Protein AF-A0A371GTR4-F1 (afdb_monomer)

InterPro domains:
  IPR056647 Domain of unknown function DUF7745 [PF24924] (18-182)

Sequence (191 aa):
MAKTLREASWQSSEPTGAALEALVQYYDSPIRCFTFRDFQMAPTLEEYERLLGLPLTESSLYFHQGQPPSWATIARLLRVSETEMAKRRRNRNSMEGIPRVYIEERLLQFQEEQDWDAMIDVLGLLLYGVVLFPYIEDYIDLAAMEAFLAKRDRGENPTMAVLADTYYSLHQCGEQRRGALDAAPPCCTSG

Foldseek 3Di:
DDPPDPPPPPPPDDPDVVNVVQCVPFQDQLLLWGDDPPDTGHDDLVRLCVVLVHDPVPAAADDQPVDFDDLCVVCVLLVHDSVVSVVQWDQDPNFIWGFQVVLVVSLVVCVVVVVVVSNVLSVLLSCLCRRQPPDDPRTRTRSSVVVSCCCVVVVHDHSVVSVVVSVVSVVVVVVLVVVCVVPPHDPPPDD

Mean predicted aligned error: 10.4 Å

Secondary structure (DSSP, 8-state):
----SSSSSS-S----HHHHHHHHHHEEGGGTEEE-SS-EEPPPHHHHHHHHT--TTTSPBP---S-PPPHHHHHHHTT--HHHHHHH-EEETTEEEEEHHHHHHHHHHHHHTT-HHHHHHHHHHHHIIIIIS--STTEEEHHHHHHHHHHHHH--B-HHHHHHHHHHHHHHHHHHHHHHHHS--------

Structure (mmCIF, N/CA/C/O backbone):
data_AF-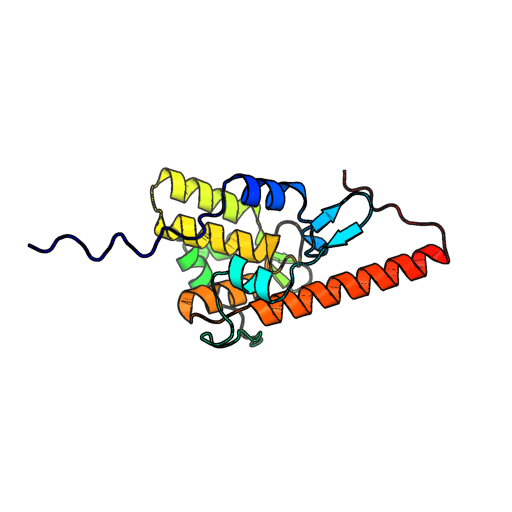A0A371GTR4-F1
#
_entry.id   AF-A0A371GTR4-F1
#
loop_
_atom_site.group_PDB
_atom_site.id
_atom_site.type_symbol
_atom_site.label_atom_id
_atom_site.label_alt_id
_atom_site.label_comp_id
_atom_site.label_asym_id
_atom_site.label_entity_id
_atom_site.label_seq_id
_atom_site.pdbx_PDB_ins_code
_atom_site.Cartn_x
_atom_site.Cartn_y
_atom_site.Cartn_z
_atom_site.occupancy
_atom_site.B_iso_or_equiv
_atom_site.auth_seq_id
_atom_site.auth_comp_id
_atom_site.auth_asym_id
_atom_site.auth_atom_id
_atom_site.pdbx_PDB_model_num
ATOM 1 N N . MET A 1 1 ? -16.271 -37.124 17.562 1.00 39.16 1 MET A N 1
ATOM 2 C CA . MET A 1 1 ? -15.732 -37.326 16.196 1.00 39.16 1 MET A CA 1
ATOM 3 C C . MET A 1 1 ? -16.572 -36.434 15.291 1.00 39.16 1 MET A C 1
ATOM 5 O O . MET A 1 1 ? -17.760 -36.672 15.222 1.00 39.16 1 MET A O 1
ATOM 9 N N . ALA A 1 2 ? -16.133 -35.296 14.763 1.00 35.16 2 ALA A N 1
ATOM 10 C CA . ALA A 1 2 ? -14.858 -34.993 14.137 1.00 35.16 2 ALA A CA 1
ATOM 11 C C . ALA A 1 2 ? -14.377 -33.573 14.504 1.00 35.16 2 ALA A C 1
ATOM 13 O O . ALA A 1 2 ? -15.076 -32.586 14.294 1.00 35.16 2 ALA A O 1
ATOM 14 N N . LYS A 1 3 ? -13.161 -33.492 15.046 1.00 40.91 3 LYS A N 1
ATOM 15 C CA . LYS A 1 3 ? -12.318 -32.292 15.111 1.00 40.91 3 LYS A CA 1
ATOM 16 C C . LYS A 1 3 ? -11.070 -32.634 14.299 1.00 40.91 3 LYS A C 1
ATOM 18 O O . LYS A 1 3 ? -10.086 -33.037 14.903 1.00 40.91 3 LYS A O 1
ATOM 23 N N . THR A 1 4 ? -11.131 -32.633 12.964 1.00 46.09 4 THR A N 1
ATOM 24 C CA . THR A 1 4 ? -9.915 -32.814 12.131 1.00 46.09 4 THR A CA 1
ATOM 25 C C . THR A 1 4 ? -10.157 -32.523 10.645 1.00 46.09 4 THR A C 1
ATOM 27 O O . THR A 1 4 ? -10.016 -33.411 9.824 1.00 46.09 4 THR A O 1
ATOM 30 N N . LEU A 1 5 ? -10.545 -31.300 10.262 1.00 37.22 5 LEU A N 1
ATOM 31 C CA . LEU A 1 5 ? -10.487 -30.868 8.844 1.00 37.22 5 LEU A CA 1
ATOM 32 C C . LEU A 1 5 ? -10.176 -29.365 8.682 1.00 37.22 5 LEU A C 1
ATOM 34 O O . LEU A 1 5 ? -10.534 -28.757 7.681 1.00 37.22 5 LEU A O 1
ATOM 38 N N . ARG A 1 6 ? -9.519 -28.737 9.668 1.00 34.75 6 ARG A N 1
ATOM 39 C CA . ARG A 1 6 ? -9.095 -27.325 9.573 1.00 34.75 6 ARG A CA 1
ATOM 40 C C . ARG A 1 6 ? -7.598 -27.087 9.792 1.00 34.75 6 ARG A C 1
ATOM 42 O O . ARG A 1 6 ? -7.181 -25.943 9.870 1.00 34.75 6 ARG A O 1
ATOM 49 N N . GLU A 1 7 ? -6.802 -28.153 9.844 1.00 33.94 7 GLU A N 1
ATOM 50 C CA . GLU A 1 7 ? -5.360 -28.081 10.138 1.00 33.94 7 GLU A CA 1
ATOM 51 C C . GLU A 1 7 ? -4.468 -28.514 8.959 1.00 33.94 7 GLU A C 1
ATOM 53 O O . GLU A 1 7 ? -3.255 -28.417 9.054 1.00 33.94 7 GLU A O 1
ATOM 58 N N . ALA A 1 8 ? -5.032 -28.940 7.821 1.00 33.62 8 ALA A N 1
ATOM 59 C CA . ALA A 1 8 ? -4.257 -29.566 6.739 1.00 33.62 8 ALA A CA 1
ATOM 60 C C . ALA A 1 8 ? -3.997 -28.683 5.498 1.00 33.62 8 ALA A C 1
ATOM 62 O O . ALA A 1 8 ? -3.575 -29.211 4.477 1.00 33.62 8 ALA A O 1
ATOM 63 N N . SER A 1 9 ? -4.234 -27.365 5.547 1.00 37.59 9 SER A N 1
ATOM 64 C CA . SER A 1 9 ? -4.051 -26.489 4.367 1.00 37.59 9 SER A CA 1
ATOM 65 C C . SER A 1 9 ? -3.035 -25.352 4.543 1.00 37.59 9 SER A C 1
ATOM 67 O O . SER A 1 9 ? -2.872 -24.557 3.626 1.00 37.59 9 SER A O 1
ATOM 69 N N . TRP A 1 10 ? -2.335 -25.270 5.678 1.00 39.47 10 TRP A N 1
ATOM 70 C CA . TRP A 1 10 ? -1.405 -24.165 5.978 1.00 39.47 10 TRP A CA 1
ATOM 71 C C . TRP A 1 10 ? 0.074 -24.579 6.026 1.00 39.47 10 TRP A C 1
ATOM 73 O O . TRP A 1 10 ? 0.898 -23.846 6.553 1.00 39.47 10 TRP A O 1
ATOM 83 N N . GLN A 1 11 ? 0.436 -25.750 5.490 1.00 36.94 11 GLN A N 1
ATOM 84 C CA . GLN A 1 11 ? 1.801 -26.287 5.616 1.00 36.94 11 GLN A CA 1
ATOM 85 C C . GLN A 1 11 ? 2.675 -26.196 4.360 1.00 36.94 11 GLN A C 1
ATOM 87 O O . GLN A 1 11 ? 3.755 -26.780 4.333 1.00 36.94 11 GLN A O 1
ATOM 92 N N . SER A 1 12 ? 2.280 -25.440 3.337 1.00 42.28 12 SER A N 1
ATOM 93 C CA . SER A 1 12 ? 3.173 -25.140 2.215 1.00 42.28 12 SER A CA 1
ATOM 94 C C . SER A 1 12 ? 3.323 -23.634 2.055 1.00 42.28 12 SER A C 1
ATOM 96 O O . SER A 1 12 ? 2.368 -22.967 1.675 1.00 42.28 12 SER A O 1
ATOM 98 N N . SER A 1 13 ? 4.542 -23.170 2.348 1.00 47.84 13 SER A N 1
ATOM 99 C CA . SER A 1 13 ? 5.093 -21.815 2.218 1.00 47.84 13 SER A CA 1
ATOM 100 C C . SER A 1 13 ? 4.607 -20.759 3.214 1.00 47.84 13 SER A C 1
ATOM 102 O O . SER A 1 13 ? 4.021 -19.752 2.828 1.00 47.84 13 SER A O 1
ATOM 104 N N . GLU A 1 14 ? 4.971 -20.918 4.490 1.00 46.69 14 GLU A N 1
ATOM 105 C CA . GLU A 1 14 ? 5.352 -19.729 5.259 1.00 46.69 14 GLU A CA 1
ATOM 106 C C . GLU A 1 14 ? 6.609 -19.126 4.604 1.00 46.69 14 GLU A C 1
ATOM 108 O O . GLU A 1 14 ? 7.536 -19.878 4.276 1.00 46.69 14 GLU A O 1
ATOM 113 N N . PRO A 1 15 ? 6.690 -17.800 4.400 1.00 54.09 15 PRO A N 1
ATOM 114 C CA . PRO A 1 15 ? 7.964 -17.163 4.123 1.00 54.09 15 PRO A CA 1
ATOM 115 C C . PRO A 1 15 ? 8.853 -17.428 5.340 1.00 54.09 15 PRO A C 1
ATOM 117 O O . PRO A 1 15 ? 8.651 -16.849 6.406 1.00 54.09 15 PRO A O 1
ATOM 120 N N . THR A 1 16 ? 9.824 -18.335 5.216 1.00 62.84 16 THR A N 1
ATOM 121 C CA . THR A 1 16 ? 10.892 -18.471 6.214 1.00 62.84 16 THR A CA 1
ATOM 122 C C . THR A 1 16 ? 11.457 -17.080 6.466 1.00 62.84 16 THR A C 1
ATOM 124 O O . THR A 1 16 ? 11.686 -16.375 5.489 1.00 62.84 16 THR A O 1
ATOM 127 N N . GLY A 1 17 ? 11.686 -16.666 7.716 1.00 67.19 17 GLY A N 1
ATOM 128 C CA . GLY A 1 17 ? 12.134 -15.299 8.044 1.00 67.19 17 GLY A CA 1
ATOM 129 C C . GLY A 1 17 ? 13.288 -14.771 7.171 1.00 67.19 17 GLY A C 1
ATOM 130 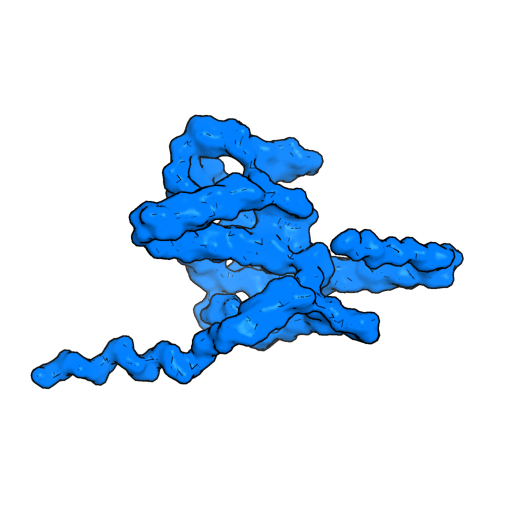O O . GLY A 1 17 ? 13.321 -13.589 6.855 1.00 67.19 17 GLY A O 1
ATOM 131 N N . ALA A 1 18 ? 14.139 -15.666 6.659 1.00 69.50 18 ALA A N 1
ATOM 132 C CA . ALA A 1 18 ? 15.170 -15.384 5.661 1.00 69.50 18 ALA A CA 1
ATOM 133 C C . ALA A 1 18 ? 14.665 -14.736 4.349 1.00 69.50 18 ALA A C 1
ATOM 135 O O . ALA A 1 18 ? 15.374 -13.937 3.750 1.00 69.50 18 ALA A O 1
ATOM 136 N N . ALA A 1 19 ? 13.456 -15.055 3.880 1.00 67.62 19 ALA A N 1
ATOM 137 C CA . ALA A 1 19 ? 12.858 -14.459 2.684 1.00 67.62 19 ALA A CA 1
ATOM 138 C C . ALA A 1 19 ? 12.442 -13.000 2.924 1.00 67.62 19 ALA A C 1
ATOM 140 O O . ALA A 1 19 ? 12.654 -12.148 2.064 1.00 67.62 19 ALA A O 1
ATOM 141 N N . LEU A 1 20 ? 11.896 -12.701 4.108 1.00 69.69 20 LEU A N 1
ATOM 142 C CA . LEU A 1 20 ? 11.601 -11.325 4.517 1.00 69.69 20 LEU A CA 1
ATOM 143 C C . LEU A 1 20 ? 12.892 -10.532 4.733 1.00 69.69 20 LEU A C 1
ATOM 145 O O . LEU A 1 20 ? 12.984 -9.387 4.306 1.00 69.69 20 LEU A O 1
ATOM 149 N N . GLU A 1 21 ? 13.906 -11.152 5.332 1.00 75.81 21 GLU A N 1
ATOM 150 C CA . GLU A 1 21 ? 15.226 -10.545 5.505 1.00 75.81 21 GLU A CA 1
ATOM 151 C C . GLU A 1 21 ? 15.881 -10.227 4.153 1.00 75.81 21 GLU A C 1
ATOM 153 O O . GLU A 1 21 ? 16.366 -9.117 3.953 1.00 75.81 21 GLU A O 1
ATOM 158 N N . ALA A 1 22 ? 15.803 -11.142 3.182 1.00 74.00 22 ALA A N 1
ATOM 159 C CA . ALA A 1 22 ? 16.292 -10.906 1.827 1.00 74.00 22 ALA A CA 1
ATOM 160 C C . ALA A 1 22 ? 15.522 -9.788 1.103 1.00 74.00 22 ALA A C 1
ATOM 162 O O . ALA A 1 22 ? 16.144 -8.973 0.421 1.00 74.00 22 ALA A O 1
ATOM 163 N N . LEU A 1 23 ? 14.193 -9.712 1.273 1.00 74.69 23 LEU A N 1
ATOM 164 C CA . LEU A 1 23 ? 13.386 -8.586 0.784 1.00 74.69 23 LEU A CA 1
ATOM 165 C C . LEU A 1 23 ? 13.884 -7.265 1.369 1.00 74.69 23 LEU A C 1
ATOM 167 O O . LEU A 1 23 ? 14.151 -6.335 0.622 1.00 74.69 23 LEU A O 1
ATOM 171 N N . VAL A 1 24 ? 14.079 -7.190 2.683 1.00 79.00 24 VAL A N 1
ATOM 172 C CA . VAL A 1 24 ? 14.557 -5.964 3.337 1.00 79.00 24 VAL A CA 1
ATOM 173 C C . VAL A 1 24 ? 15.983 -5.603 2.909 1.00 79.00 24 VAL A C 1
ATOM 175 O O . VAL A 1 24 ? 16.294 -4.427 2.750 1.00 79.00 24 VAL A O 1
ATOM 178 N N . GLN A 1 25 ? 16.855 -6.595 2.725 1.00 83.12 25 GLN A N 1
ATOM 179 C CA . GLN A 1 25 ? 18.273 -6.364 2.458 1.00 83.12 25 GLN A CA 1
ATOM 180 C C . GLN A 1 25 ? 18.572 -5.999 1.001 1.00 83.12 25 GLN A C 1
ATOM 182 O O . GLN A 1 25 ? 19.477 -5.204 0.749 1.00 83.12 25 GLN A O 1
ATOM 187 N N . TYR A 1 26 ? 17.874 -6.617 0.049 1.00 84.38 26 TYR A N 1
ATOM 188 C CA . TYR A 1 26 ? 18.250 -6.554 -1.364 1.00 84.38 26 TYR A CA 1
ATOM 189 C C . TYR A 1 26 ? 17.215 -5.866 -2.250 1.00 84.38 26 TYR A C 1
ATOM 191 O O . TYR A 1 26 ? 17.544 -5.552 -3.393 1.00 84.38 26 TYR A O 1
ATOM 199 N N . TYR A 1 27 ? 15.983 -5.647 -1.778 1.00 84.00 27 TYR A N 1
ATOM 200 C CA . TYR A 1 27 ? 14.962 -4.992 -2.591 1.00 84.00 27 TYR A CA 1
ATOM 201 C C . TYR A 1 27 ? 15.225 -3.489 -2.694 1.00 84.00 27 TYR A C 1
ATOM 203 O O . TYR A 1 27 ? 15.171 -2.749 -1.712 1.00 84.00 27 TYR A O 1
ATOM 211 N N . ASP A 1 28 ? 15.474 -3.035 -3.913 1.00 84.19 28 ASP A N 1
ATOM 212 C CA . ASP A 1 28 ? 15.615 -1.635 -4.269 1.00 84.19 28 ASP A CA 1
ATOM 213 C C . ASP A 1 28 ? 14.237 -1.093 -4.662 1.00 84.19 28 ASP A C 1
ATOM 215 O O . ASP A 1 28 ? 13.742 -1.301 -5.773 1.00 84.19 28 ASP A O 1
ATOM 219 N N . SER A 1 29 ? 13.586 -0.448 -3.693 1.00 78.44 29 SER A N 1
ATOM 220 C CA . SER A 1 29 ? 12.217 0.056 -3.817 1.00 78.44 29 SER A CA 1
ATOM 221 C C . SER A 1 29 ? 12.021 0.996 -5.024 1.00 78.44 29 SER A C 1
ATOM 223 O O . SER A 1 29 ? 11.152 0.689 -5.843 1.00 78.44 29 SER A O 1
ATOM 225 N N . PRO A 1 30 ? 12.833 2.055 -5.237 1.00 76.12 30 PRO A N 1
ATOM 226 C CA . PRO A 1 30 ? 12.695 2.958 -6.388 1.00 76.12 30 PRO A CA 1
ATOM 227 C C . PRO A 1 30 ? 12.627 2.278 -7.763 1.00 76.12 30 PRO A C 1
ATOM 229 O O . PRO A 1 30 ? 11.895 2.730 -8.646 1.00 76.12 30 PRO A O 1
ATOM 232 N N . ILE A 1 31 ? 13.381 1.195 -7.959 1.00 76.75 31 ILE A N 1
ATOM 233 C CA . ILE A 1 31 ? 13.449 0.476 -9.243 1.00 76.75 31 ILE A CA 1
ATOM 234 C C . ILE A 1 31 ? 12.717 -0.871 -9.228 1.00 76.75 31 ILE A C 1
ATOM 236 O O . ILE A 1 31 ? 12.714 -1.570 -10.243 1.00 76.75 31 ILE A O 1
ATOM 240 N N . ARG A 1 32 ? 12.067 -1.209 -8.105 1.00 78.56 32 ARG A N 1
ATOM 241 C CA . ARG A 1 32 ? 11.210 -2.387 -7.903 1.00 78.56 32 ARG A CA 1
ATOM 242 C C . ARG A 1 32 ? 11.882 -3.715 -8.258 1.00 78.56 32 ARG A C 1
ATOM 244 O O . ARG A 1 32 ? 11.263 -4.623 -8.815 1.00 78.56 32 ARG A O 1
ATOM 251 N N . CYS A 1 33 ? 13.171 -3.836 -7.957 1.00 82.19 33 CYS A N 1
ATOM 252 C CA . CYS A 1 33 ? 13.937 -5.043 -8.236 1.00 82.19 33 CYS A CA 1
ATOM 253 C C . CYS A 1 33 ? 14.944 -5.335 -7.126 1.00 82.19 33 CYS A C 1
ATOM 255 O O . CYS A 1 33 ? 15.240 -4.491 -6.287 1.00 82.19 33 CYS A O 1
ATOM 257 N N . PHE A 1 34 ? 15.469 -6.552 -7.105 1.00 83.69 34 PHE A N 1
ATOM 258 C CA . PHE A 1 34 ? 16.569 -6.909 -6.228 1.00 83.69 34 PHE A CA 1
ATOM 259 C C . PHE A 1 34 ? 17.886 -6.435 -6.833 1.00 83.69 34 PHE A C 1
ATOM 261 O O . PHE A 1 34 ? 18.246 -6.840 -7.945 1.00 83.69 34 PHE A O 1
ATOM 268 N N . THR A 1 35 ? 18.617 -5.605 -6.092 1.00 84.50 35 THR A N 1
ATOM 269 C CA . THR A 1 35 ? 19.924 -5.092 -6.507 1.00 84.50 35 THR A CA 1
ATOM 270 C C . THR A 1 35 ? 21.034 -5.880 -5.816 1.00 84.50 35 THR A C 1
ATOM 272 O O . THR A 1 35 ? 21.204 -5.835 -4.598 1.00 84.50 35 THR A O 1
ATOM 275 N N . PHE A 1 36 ? 21.834 -6.581 -6.618 1.00 82.62 36 PHE A N 1
ATOM 276 C CA . PHE A 1 36 ? 23.096 -7.191 -6.205 1.00 82.62 36 PHE A CA 1
ATOM 277 C C . PHE A 1 36 ? 24.266 -6.373 -6.764 1.00 82.62 36 PHE A C 1
ATOM 279 O O . PHE A 1 36 ? 24.078 -5.495 -7.605 1.00 82.62 36 PHE A O 1
ATOM 286 N N . ARG A 1 37 ? 25.496 -6.660 -6.316 1.00 79.06 37 ARG A N 1
ATOM 287 C CA . ARG A 1 37 ? 26.693 -5.901 -6.738 1.00 79.06 37 ARG A CA 1
ATOM 288 C C . ARG A 1 37 ? 26.858 -5.827 -8.257 1.00 79.06 37 ARG A C 1
ATOM 290 O O . ARG A 1 37 ? 27.198 -4.767 -8.771 1.00 79.06 37 ARG A O 1
ATOM 297 N N . ASP A 1 38 ? 26.590 -6.933 -8.947 1.00 80.31 38 ASP A N 1
ATOM 298 C CA . ASP A 1 38 ? 26.949 -7.087 -10.360 1.00 80.31 38 ASP A CA 1
ATOM 299 C C . ASP A 1 38 ? 25.731 -7.142 -11.297 1.00 80.31 38 ASP A C 1
ATOM 301 O O . ASP A 1 38 ? 25.882 -7.058 -12.515 1.00 80.31 38 ASP A O 1
ATOM 305 N N . PHE A 1 39 ? 24.517 -7.297 -10.759 1.00 79.81 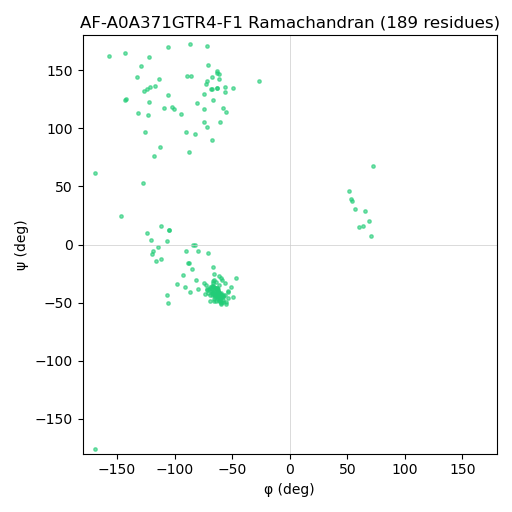39 PHE A N 1
ATOM 306 C CA . PHE A 1 39 ? 23.297 -7.418 -11.557 1.00 79.81 39 PHE A CA 1
ATOM 307 C C . PHE A 1 39 ? 22.041 -7.027 -10.771 1.00 79.81 39 PHE A C 1
ATOM 309 O O . PHE A 1 39 ? 22.030 -6.984 -9.542 1.00 79.81 39 PHE A O 1
ATOM 316 N N . GLN A 1 40 ? 20.968 -6.765 -11.516 1.00 84.75 40 GLN A N 1
ATOM 317 C CA . GLN A 1 40 ? 19.628 -6.513 -10.993 1.00 84.75 40 GLN A CA 1
ATOM 318 C C . GLN A 1 40 ? 18.695 -7.639 -11.422 1.00 84.75 40 GLN A C 1
ATOM 320 O O . GLN A 1 40 ? 18.806 -8.147 -12.539 1.00 84.75 40 GLN A O 1
ATOM 325 N N . MET A 1 41 ? 17.780 -8.024 -10.539 1.00 83.25 41 MET A N 1
ATOM 326 C CA . MET A 1 41 ? 16.809 -9.085 -10.781 1.00 83.25 41 MET A CA 1
ATOM 327 C C . MET A 1 41 ? 15.419 -8.595 -10.385 1.00 83.25 41 MET A C 1
ATOM 329 O O . MET A 1 41 ? 15.154 -8.349 -9.212 1.00 83.25 41 MET A O 1
ATOM 333 N N . ALA A 1 42 ? 14.528 -8.436 -11.359 1.00 83.06 42 ALA A N 1
ATOM 334 C CA . ALA A 1 42 ? 13.115 -8.208 -11.077 1.00 83.06 42 ALA A CA 1
ATOM 335 C C . ALA A 1 42 ? 12.400 -9.551 -10.891 1.00 83.06 42 ALA A C 1
ATOM 337 O O . ALA A 1 42 ? 12.752 -10.507 -11.591 1.00 83.06 42 ALA A O 1
ATOM 338 N N . PRO A 1 43 ? 11.403 -9.630 -9.994 1.00 81.56 43 PRO A N 1
ATOM 339 C CA . PRO A 1 43 ? 10.585 -10.825 -9.886 1.00 81.56 43 PRO A CA 1
ATOM 340 C C . PRO A 1 43 ? 9.841 -11.100 -11.199 1.00 81.56 43 PRO A C 1
ATOM 342 O O . PRO A 1 43 ? 9.380 -10.188 -11.891 1.00 81.56 43 PRO A O 1
ATOM 345 N N . THR A 1 44 ? 9.727 -12.377 -11.532 1.00 83.75 44 THR A N 1
ATOM 346 C CA . THR A 1 44 ? 8.900 -12.893 -12.627 1.00 83.75 44 THR A CA 1
ATOM 347 C C . THR A 1 44 ? 7.408 -12.816 -12.289 1.00 83.75 44 THR A C 1
ATOM 349 O O . THR A 1 44 ? 7.020 -12.540 -11.150 1.00 83.75 44 THR A O 1
ATOM 352 N N . LEU A 1 45 ? 6.552 -13.078 -13.283 1.00 84.25 45 LEU A N 1
ATOM 353 C CA . LEU A 1 45 ? 5.098 -13.134 -13.102 1.00 84.25 45 LEU A CA 1
ATOM 354 C C . LEU A 1 45 ? 4.725 -14.131 -11.999 1.00 84.25 45 LEU A C 1
ATOM 356 O O . LEU A 1 45 ? 4.016 -13.781 -11.059 1.00 84.25 45 LEU A O 1
ATOM 360 N N . GLU A 1 46 ? 5.285 -15.335 -12.074 1.00 83.94 46 GLU A N 1
ATOM 361 C CA . GLU A 1 46 ? 5.031 -16.436 -11.151 1.00 83.94 46 GLU A CA 1
ATOM 362 C C . GLU A 1 46 ? 5.553 -16.137 -9.736 1.00 83.94 46 GLU A C 1
ATOM 364 O O . GLU A 1 46 ? 4.971 -16.572 -8.739 1.00 83.94 46 GLU A O 1
ATOM 369 N N . GLU A 1 47 ? 6.654 -15.393 -9.615 1.00 83.88 47 GLU A N 1
ATOM 370 C CA . GLU A 1 47 ? 7.192 -14.968 -8.319 1.00 83.88 47 GLU A CA 1
ATOM 371 C C . GLU A 1 47 ? 6.318 -13.898 -7.661 1.00 83.88 47 GLU A C 1
ATOM 373 O O . GLU A 1 47 ? 6.084 -13.982 -6.454 1.00 83.88 47 GLU A O 1
ATOM 378 N N . TYR A 1 48 ? 5.765 -12.950 -8.427 1.00 82.06 48 TYR A N 1
ATOM 379 C CA . TYR A 1 48 ? 4.776 -12.004 -7.900 1.00 82.06 48 TYR A CA 1
ATOM 380 C C . TYR A 1 48 ? 3.464 -12.694 -7.513 1.00 82.06 48 TYR A C 1
ATOM 382 O O . TYR A 1 48 ? 2.927 -12.395 -6.447 1.00 82.06 48 TYR A O 1
ATOM 390 N N . GLU A 1 49 ? 2.971 -13.652 -8.306 1.00 82.75 49 GLU A N 1
ATOM 391 C CA . GLU A 1 49 ? 1.794 -14.455 -7.937 1.00 82.75 49 GLU A CA 1
ATOM 392 C C . GLU A 1 49 ? 1.996 -15.160 -6.592 1.00 82.75 49 GLU A C 1
ATOM 394 O O . GLU A 1 49 ? 1.110 -15.133 -5.736 1.00 82.75 49 GLU A O 1
ATOM 399 N N . ARG A 1 50 ? 3.182 -15.746 -6.378 1.00 82.88 50 ARG A N 1
ATOM 400 C CA . ARG A 1 50 ? 3.544 -16.395 -5.110 1.00 82.88 50 ARG A CA 1
ATOM 401 C C . ARG A 1 50 ? 3.685 -15.400 -3.964 1.00 82.88 50 ARG A C 1
ATOM 403 O O . ARG A 1 50 ? 3.185 -15.675 -2.879 1.00 82.88 50 ARG A O 1
ATOM 410 N N . LEU A 1 51 ? 4.337 -14.259 -4.192 1.00 78.25 51 LEU A N 1
ATOM 411 C CA . LEU A 1 51 ? 4.533 -13.219 -3.178 1.00 78.25 51 LEU A CA 1
ATOM 412 C C . LEU A 1 51 ? 3.200 -12.617 -2.714 1.00 78.25 51 LEU A C 1
ATOM 414 O O . LEU A 1 51 ? 3.023 -12.338 -1.530 1.00 78.25 51 LEU A O 1
ATOM 418 N N . LEU A 1 52 ? 2.256 -12.439 -3.637 1.00 78.44 52 LEU A N 1
ATOM 419 C CA . LEU A 1 52 ? 0.935 -11.887 -3.344 1.00 78.44 52 LEU A CA 1
ATOM 420 C C . LEU A 1 52 ? -0.078 -12.952 -2.908 1.00 78.44 52 LEU A C 1
ATOM 422 O O . LEU A 1 52 ? -1.119 -12.598 -2.351 1.00 78.44 52 LEU A O 1
ATOM 426 N N . GLY A 1 53 ? 0.214 -14.233 -3.148 1.00 80.19 53 GLY A N 1
ATOM 427 C CA . GLY A 1 53 ? -0.710 -15.343 -2.921 1.00 80.19 53 GLY A CA 1
ATOM 428 C C . GLY A 1 53 ? -1.933 -15.297 -3.841 1.00 80.19 53 GLY A C 1
ATOM 429 O O . GLY A 1 53 ? -3.009 -15.736 -3.442 1.00 80.19 53 GLY A O 1
ATOM 430 N N . LEU A 1 54 ? -1.792 -14.717 -5.039 1.00 79.56 54 LEU A N 1
ATOM 431 C CA . LEU A 1 54 ? -2.892 -14.466 -5.973 1.00 79.56 54 LEU A CA 1
ATOM 432 C C . LEU A 1 54 ? -2.580 -15.077 -7.346 1.00 79.56 54 LEU A C 1
ATOM 434 O O . LEU A 1 54 ? -1.898 -14.432 -8.150 1.00 79.56 54 LEU A O 1
ATOM 438 N N . PRO A 1 55 ? -3.084 -16.289 -7.648 1.00 79.31 55 PRO A N 1
ATOM 439 C CA . PRO A 1 55 ? -2.975 -16.856 -8.984 1.00 79.31 55 PRO A CA 1
ATOM 440 C C . PRO A 1 55 ? -3.833 -16.057 -9.976 1.00 79.31 55 PRO A C 1
ATOM 442 O O . PRO A 1 55 ? -4.999 -15.735 -9.719 1.00 79.31 55 PRO A O 1
ATOM 445 N N . LEU A 1 56 ? -3.266 -15.736 -11.135 1.00 78.31 56 LEU A N 1
ATOM 446 C CA . LEU A 1 56 ? -3.892 -14.930 -12.187 1.00 78.31 56 LEU A CA 1
ATOM 447 C C . LEU A 1 56 ? -5.078 -15.640 -12.831 1.00 78.31 56 LEU A C 1
ATOM 449 O O . LEU A 1 56 ? -6.030 -14.992 -13.252 1.00 78.31 56 LEU A O 1
ATOM 453 N N . THR A 1 57 ? -5.042 -16.970 -12.896 1.00 77.31 57 THR A N 1
ATOM 454 C CA . THR A 1 57 ? -6.108 -17.786 -13.494 1.00 77.31 57 THR A CA 1
ATOM 455 C C . THR A 1 57 ? -7.419 -17.740 -12.714 1.00 77.31 57 THR A C 1
ATOM 457 O O . THR A 1 57 ? -8.461 -18.076 -13.271 1.00 77.31 57 THR A O 1
ATOM 460 N N . GLU A 1 58 ? -7.381 -17.339 -11.442 1.00 77.75 58 GLU A N 1
ATOM 461 C CA . GLU A 1 58 ? -8.533 -17.388 -10.531 1.00 77.75 58 GLU A CA 1
ATOM 462 C C . GLU A 1 58 ? -8.949 -16.003 -10.017 1.00 77.75 58 GLU A C 1
ATOM 464 O O . GLU A 1 58 ? -9.976 -15.878 -9.353 1.00 77.75 58 GLU A O 1
ATOM 469 N N . SER A 1 59 ? -8.183 -14.957 -10.342 1.00 81.62 59 SER A N 1
ATOM 470 C CA . SER A 1 59 ? -8.381 -13.611 -9.802 1.00 81.62 59 SER A CA 1
ATOM 471 C C . SER A 1 59 ? -8.729 -12.615 -10.904 1.00 81.62 59 SER A C 1
ATOM 473 O O . SER A 1 59 ? -8.078 -12.574 -11.949 1.00 81.62 59 SER A O 1
ATOM 475 N N . SER A 1 60 ? -9.712 -11.744 -10.665 1.00 86.75 60 SER A N 1
ATOM 476 C CA . SER A 1 60 ? -9.923 -10.581 -11.532 1.00 86.75 60 SER A CA 1
ATOM 477 C C . SER A 1 60 ? -8.708 -9.661 -11.464 1.00 86.75 60 SER A C 1
ATOM 479 O O . SER A 1 60 ? -8.213 -9.375 -10.378 1.00 86.75 60 SER A O 1
ATOM 481 N N . LEU A 1 61 ? -8.220 -9.180 -12.603 1.00 87.38 61 LEU A N 1
ATOM 482 C CA . LEU A 1 61 ? -7.059 -8.292 -12.638 1.00 87.38 61 LEU A CA 1
ATOM 483 C C . LEU A 1 61 ? -7.425 -6.895 -12.131 1.00 87.38 61 LEU A C 1
ATOM 485 O O . LEU A 1 61 ? -8.465 -6.347 -12.500 1.00 87.38 61 LEU A O 1
ATOM 489 N N . TYR A 1 62 ? -6.544 -6.306 -11.327 1.00 88.94 62 TYR A N 1
ATOM 490 C CA . TYR A 1 62 ? -6.613 -4.889 -11.001 1.00 88.94 62 TYR A CA 1
ATOM 491 C C . TYR A 1 62 ? -6.145 -4.070 -12.204 1.00 88.94 62 TYR A C 1
ATOM 493 O O . TYR A 1 62 ? -5.053 -4.276 -12.739 1.00 88.94 62 TYR A O 1
ATOM 501 N N . PHE A 1 63 ? -6.962 -3.096 -12.579 1.00 85.62 63 PHE A N 1
ATOM 502 C CA . PHE A 1 63 ? -6.590 -2.024 -13.487 1.00 85.62 63 PHE A CA 1
ATOM 503 C C . PHE A 1 63 ? -6.848 -0.710 -12.769 1.00 85.62 63 PHE A C 1
ATOM 505 O O . PHE A 1 63 ? -7.915 -0.544 -12.181 1.00 85.62 63 PHE A O 1
ATOM 512 N N . HIS A 1 64 ? -5.890 0.216 -12.828 1.00 82.75 64 HIS A N 1
ATOM 513 C CA . HIS A 1 64 ? -6.075 1.545 -12.258 1.00 82.75 64 HIS A CA 1
ATOM 514 C C . HIS A 1 64 ? -7.297 2.208 -12.901 1.00 82.75 64 HIS A C 1
ATOM 516 O O . HIS A 1 64 ? -7.330 2.411 -14.117 1.00 82.75 64 HIS A O 1
ATOM 522 N N . GLN A 1 65 ? -8.317 2.511 -12.095 1.00 76.88 65 GLN A N 1
ATOM 523 C CA . GLN A 1 65 ? -9.597 3.006 -12.606 1.00 76.88 65 GLN A CA 1
ATOM 524 C C . GLN A 1 65 ? -9.621 4.536 -12.701 1.00 76.88 65 GLN A C 1
ATOM 526 O O . GLN A 1 65 ? -10.597 5.110 -13.187 1.00 76.88 65 GLN A O 1
ATOM 531 N N . GLY A 1 66 ? -8.574 5.215 -12.215 1.00 76.62 66 GLY A N 1
ATOM 532 C CA . GLY A 1 66 ? -8.542 6.674 -12.101 1.00 76.62 66 GLY A CA 1
ATOM 533 C C . GLY A 1 66 ? -9.591 7.218 -11.126 1.00 76.62 66 GLY A C 1
ATOM 534 O O . GLY A 1 66 ? -9.906 8.406 -11.161 1.00 76.62 66 GLY A O 1
ATOM 535 N N . GLN A 1 67 ? -10.160 6.350 -10.283 1.00 80.88 67 GLN A N 1
ATOM 536 C CA . GLN A 1 67 ? -11.146 6.681 -9.259 1.00 80.88 67 GLN A CA 1
ATOM 537 C C . GLN A 1 67 ? -10.495 6.460 -7.891 1.00 80.88 67 GLN A C 1
ATOM 539 O O . GLN A 1 67 ? -10.640 5.383 -7.306 1.00 80.88 67 GLN A O 1
ATOM 544 N N . PRO A 1 68 ? -9.744 7.452 -7.382 1.00 84.06 68 PRO A N 1
ATOM 545 C CA . PRO A 1 68 ? -9.034 7.288 -6.128 1.00 84.06 68 PRO A CA 1
ATOM 546 C C . PRO A 1 68 ? -10.016 7.061 -4.969 1.00 84.06 68 PRO A C 1
ATOM 548 O O . PRO A 1 68 ? -11.136 7.590 -4.978 1.00 84.06 68 PRO A O 1
ATOM 551 N N . PRO A 1 69 ? -9.609 6.304 -3.938 1.00 91.81 69 PRO A N 1
ATOM 552 C CA . PRO A 1 69 ? -10.458 6.050 -2.787 1.00 91.81 69 PRO A CA 1
ATOM 553 C C . PRO A 1 69 ? -10.814 7.344 -2.055 1.00 91.81 69 PRO A C 1
ATOM 555 O O . PRO A 1 69 ? -10.020 8.280 -1.955 1.00 91.81 69 PRO A O 1
ATOM 558 N N . SER A 1 70 ? -12.019 7.386 -1.482 1.00 94.38 70 SER A N 1
ATOM 559 C CA . SER A 1 70 ? -12.428 8.526 -0.667 1.00 94.38 70 SER A CA 1
ATOM 560 C C . SER A 1 70 ? -11.612 8.600 0.625 1.00 94.38 70 SER A C 1
ATOM 562 O O . SER A 1 70 ? -11.326 7.587 1.268 1.00 94.38 70 SER A O 1
ATOM 564 N N . TRP A 1 71 ? -11.314 9.816 1.079 1.00 94.94 71 TRP A N 1
ATOM 565 C CA . TRP A 1 71 ? -10.590 10.033 2.334 1.00 94.94 71 TRP A CA 1
ATOM 566 C C . TRP A 1 71 ? -11.321 9.496 3.567 1.00 94.94 71 TRP A C 1
ATOM 568 O O . TRP A 1 71 ? -10.669 9.085 4.521 1.00 94.94 71 TRP A O 1
ATOM 578 N N . ALA A 1 72 ? -12.652 9.416 3.530 1.00 96.50 72 ALA A N 1
ATOM 579 C CA . ALA A 1 72 ? -13.441 8.739 4.557 1.00 96.50 72 ALA A CA 1
ATOM 580 C C . ALA A 1 72 ? -13.133 7.231 4.626 1.00 96.50 72 ALA A C 1
ATOM 582 O O . ALA A 1 72 ? -13.046 6.655 5.710 1.00 96.50 72 ALA A O 1
ATOM 583 N N . THR A 1 73 ? -12.906 6.585 3.476 1.00 96.12 73 THR A N 1
ATOM 584 C CA . THR A 1 73 ? -12.506 5.171 3.418 1.00 96.12 73 THR A CA 1
ATOM 585 C C . THR A 1 73 ? -11.122 4.966 4.023 1.00 96.12 73 THR A C 1
ATOM 587 O O . THR A 1 73 ? -10.940 4.043 4.815 1.00 96.12 73 THR A O 1
ATOM 590 N N . ILE A 1 74 ? -10.176 5.856 3.715 1.00 96.50 74 ILE A N 1
ATOM 591 C CA . ILE A 1 74 ? -8.817 5.800 4.269 1.00 96.50 74 ILE A CA 1
ATOM 592 C C . ILE A 1 74 ? -8.809 6.097 5.774 1.00 96.50 74 ILE A C 1
ATOM 594 O O . ILE A 1 74 ? -8.160 5.389 6.538 1.00 96.50 74 ILE A O 1
ATOM 598 N N . ALA A 1 75 ? -9.590 7.080 6.226 1.00 97.19 75 ALA A N 1
ATOM 599 C CA . ALA A 1 75 ? -9.743 7.390 7.646 1.00 97.19 75 ALA A CA 1
ATOM 600 C C . ALA A 1 75 ? -10.293 6.186 8.427 1.00 97.19 75 ALA A C 1
ATOM 602 O O . ALA A 1 75 ? -9.764 5.834 9.481 1.00 97.19 75 ALA A O 1
ATOM 603 N N . ARG A 1 76 ? -11.298 5.496 7.871 1.00 96.62 76 ARG A N 1
ATOM 604 C CA . ARG A 1 76 ? -11.855 4.263 8.445 1.00 96.62 76 ARG A CA 1
ATOM 605 C C . ARG A 1 76 ? -10.825 3.134 8.504 1.00 96.62 76 ARG A C 1
ATOM 607 O O . ARG A 1 76 ? -10.744 2.470 9.531 1.00 96.62 76 ARG A O 1
ATOM 614 N N . LEU A 1 77 ? -10.034 2.948 7.445 1.00 95.88 77 LEU A N 1
ATOM 615 C CA . LEU A 1 77 ? -8.938 1.973 7.407 1.00 95.88 77 LEU A CA 1
ATOM 616 C C . LEU A 1 77 ? -7.910 2.237 8.518 1.00 95.88 77 LEU A C 1
ATOM 618 O O . LEU A 1 77 ? -7.536 1.326 9.246 1.00 95.88 77 LEU A O 1
ATOM 622 N N . LEU A 1 78 ? -7.512 3.496 8.705 1.00 96.81 78 LEU A N 1
ATOM 623 C CA . LEU A 1 78 ? -6.543 3.891 9.733 1.00 96.81 78 LEU A CA 1
ATOM 624 C C . LEU A 1 78 ? -7.162 4.080 11.128 1.00 96.81 78 LEU A C 1
ATOM 626 O O . LEU A 1 78 ? -6.442 4.394 12.077 1.00 96.81 78 LEU A O 1
ATOM 630 N N . ARG A 1 79 ? -8.480 3.876 11.259 1.00 96.81 79 ARG A N 1
ATOM 631 C CA . ARG A 1 79 ? -9.297 4.092 12.465 1.00 96.81 79 ARG A CA 1
ATOM 632 C C . ARG A 1 79 ? -9.126 5.470 13.094 1.00 96.81 79 ARG A C 1
ATOM 634 O O . ARG A 1 79 ? -9.003 5.617 14.308 1.00 96.81 79 ARG A O 1
ATOM 641 N N . VAL A 1 80 ? -9.155 6.491 12.249 1.00 97.00 80 VAL A N 1
ATOM 642 C CA . VAL A 1 80 ? -9.107 7.896 12.654 1.00 97.00 80 VAL A CA 1
ATOM 643 C C . VAL A 1 80 ? -10.328 8.650 12.147 1.00 97.00 80 VAL A C 1
ATOM 645 O O . VAL A 1 80 ? -11.033 8.200 11.244 1.00 97.00 80 VAL A O 1
ATOM 648 N N . SER A 1 81 ? -10.608 9.810 12.738 1.00 97.38 81 SER A N 1
ATOM 649 C CA . SER A 1 81 ? -11.671 10.677 12.235 1.00 97.38 81 SER A CA 1
ATOM 650 C C . SER A 1 81 ? -11.271 11.315 10.904 1.00 97.38 81 SER A C 1
ATOM 652 O O . SER A 1 81 ? -10.095 11.569 10.643 1.00 97.38 81 SER A O 1
ATOM 654 N N . GLU A 1 82 ? -12.257 11.682 10.083 1.00 96.31 82 GLU A N 1
ATOM 655 C CA . GLU A 1 82 ? -12.007 12.458 8.859 1.00 96.31 82 GLU A CA 1
ATOM 656 C C . GLU A 1 82 ? -11.323 13.803 9.153 1.00 96.31 82 GLU A C 1
ATOM 658 O O . GLU A 1 82 ? -10.512 14.285 8.363 1.00 96.31 82 GLU A O 1
ATOM 663 N N . THR A 1 83 ? -11.595 14.392 10.321 1.00 96.12 83 THR A N 1
ATOM 664 C CA . THR A 1 83 ? -10.955 15.634 10.773 1.00 96.12 83 THR A CA 1
ATOM 665 C C . THR A 1 83 ? -9.477 15.454 11.101 1.00 96.12 83 THR A C 1
ATOM 667 O O . THR A 1 83 ? -8.686 16.352 10.821 1.00 96.12 83 THR A O 1
ATOM 670 N N . GLU A 1 84 ? -9.083 14.315 11.673 1.00 95.81 84 GLU A N 1
ATOM 671 C CA . GLU A 1 84 ? -7.673 13.971 11.856 1.00 95.81 84 GLU A CA 1
ATOM 672 C C . GLU A 1 84 ? -7.035 13.652 10.503 1.00 95.81 84 GLU A C 1
ATOM 674 O O . GLU A 1 84 ? -5.952 14.153 10.195 1.00 95.81 84 GLU A O 1
ATOM 679 N N . MET A 1 85 ? -7.747 12.922 9.638 1.00 95.50 85 MET A N 1
ATOM 680 C CA . MET A 1 85 ? -7.252 12.578 8.309 1.00 95.50 85 MET A CA 1
ATOM 681 C C . MET A 1 85 ? -6.946 13.827 7.469 1.00 95.50 85 MET A C 1
ATOM 683 O O . MET A 1 85 ? -5.900 13.917 6.824 1.00 95.50 85 MET A O 1
ATOM 687 N N . ALA A 1 86 ? -7.810 14.841 7.537 1.00 93.94 86 ALA A N 1
ATOM 688 C CA . ALA A 1 86 ? -7.616 16.114 6.851 1.00 93.94 86 ALA A CA 1
ATOM 689 C C . ALA A 1 86 ? -6.333 16.851 7.279 1.00 93.94 86 ALA A C 1
ATOM 691 O O . ALA A 1 86 ? -5.766 17.582 6.469 1.00 93.94 86 ALA A O 1
ATOM 692 N N . LYS A 1 87 ? -5.859 16.654 8.519 1.00 94.38 87 LYS A N 1
ATOM 693 C CA . LYS A 1 87 ? -4.602 17.243 9.019 1.00 94.38 87 LYS A CA 1
ATOM 694 C C . LYS A 1 87 ? -3.366 16.459 8.582 1.00 94.38 87 LYS A C 1
ATOM 696 O O . LYS A 1 87 ? -2.285 17.036 8.476 1.00 94.38 87 LYS A O 1
ATOM 701 N N . ARG A 1 88 ? -3.511 15.144 8.400 1.00 93.12 88 ARG A N 1
ATOM 702 C CA . ARG A 1 88 ? -2.397 14.219 8.150 1.00 93.12 88 ARG A CA 1
ATOM 703 C C . ARG A 1 88 ? -2.104 14.033 6.666 1.00 93.12 88 ARG A C 1
ATOM 705 O O . ARG A 1 88 ? -0.933 13.933 6.306 1.00 93.12 88 ARG A O 1
ATOM 712 N N . ARG A 1 89 ? -3.131 14.023 5.807 1.00 91.62 89 ARG A N 1
ATOM 713 C CA . ARG A 1 89 ? -2.930 13.952 4.353 1.00 91.62 89 ARG A CA 1
ATOM 714 C C . ARG A 1 89 ? -2.178 15.183 3.850 1.00 91.62 89 ARG A C 1
ATOM 716 O O . ARG A 1 89 ? -2.344 16.288 4.371 1.00 91.62 89 ARG 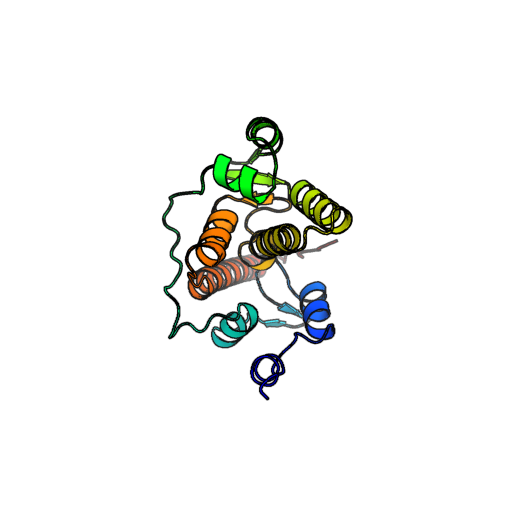A O 1
ATOM 723 N N . ARG A 1 90 ? -1.372 15.008 2.811 1.00 90.75 90 ARG A N 1
ATOM 724 C CA . ARG A 1 90 ? -0.641 16.093 2.149 1.00 90.75 90 ARG A CA 1
ATOM 725 C C . ARG A 1 90 ? -0.885 16.035 0.656 1.00 90.75 90 ARG A C 1
ATOM 727 O O . ARG A 1 90 ? -1.135 14.970 0.106 1.00 90.75 90 ARG A O 1
ATOM 734 N N . ASN A 1 91 ? -0.774 17.194 0.022 1.00 87.00 91 ASN A N 1
ATOM 735 C CA . ASN A 1 91 ? -0.690 17.308 -1.422 1.00 87.00 91 ASN A CA 1
ATOM 736 C C . ASN A 1 91 ? 0.741 17.737 -1.768 1.00 87.00 91 ASN A C 1
ATOM 738 O O . ASN A 1 91 ? 1.183 18.804 -1.332 1.00 87.00 91 ASN A O 1
ATOM 742 N N . ARG A 1 92 ? 1.473 16.892 -2.496 1.00 76.06 92 ARG A N 1
ATOM 743 C CA . ARG A 1 92 ? 2.826 17.169 -2.988 1.00 76.06 92 ARG A CA 1
ATOM 744 C C . ARG A 1 92 ? 2.807 17.032 -4.504 1.00 76.06 92 ARG A C 1
ATOM 746 O O . ARG A 1 92 ? 2.449 15.983 -5.022 1.00 76.06 92 ARG A O 1
ATOM 753 N N . ASN A 1 93 ? 3.188 18.089 -5.220 1.00 74.88 93 ASN A N 1
ATOM 754 C CA . ASN A 1 93 ? 3.226 18.104 -6.689 1.00 74.88 93 ASN A CA 1
ATOM 755 C C . ASN A 1 93 ? 1.897 17.677 -7.348 1.00 74.88 93 ASN A C 1
ATOM 757 O O . ASN A 1 93 ? 1.902 16.982 -8.359 1.00 74.88 93 ASN A O 1
ATOM 761 N N . SER A 1 94 ? 0.761 18.103 -6.786 1.00 77.62 94 SER A N 1
ATOM 762 C CA . SER A 1 94 ? -0.596 17.733 -7.229 1.00 77.62 94 SER A CA 1
ATOM 763 C C . SER A 1 94 ? -1.004 1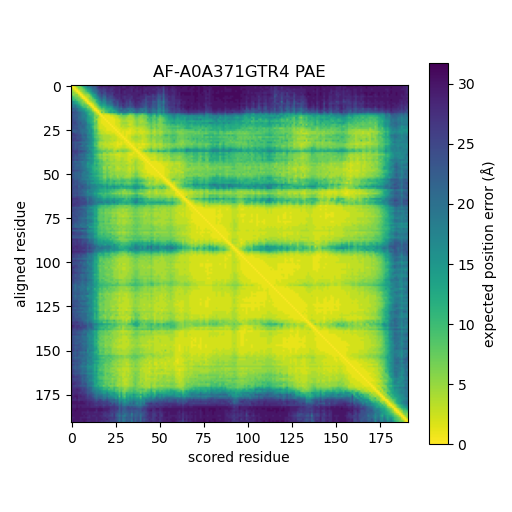6.284 -6.953 1.00 77.62 94 SER A C 1
ATOM 765 O O . SER A 1 94 ? -2.086 15.879 -7.368 1.00 77.62 94 SER A O 1
ATOM 767 N N . MET A 1 95 ? -0.192 15.519 -6.225 1.00 80.12 95 MET A N 1
ATOM 768 C CA . MET A 1 95 ? -0.547 14.179 -5.772 1.00 80.12 95 MET A CA 1
ATOM 769 C C . MET A 1 95 ? -0.866 14.198 -4.296 1.00 80.12 95 MET A C 1
ATOM 771 O O . MET A 1 95 ? -0.100 14.708 -3.474 1.00 80.12 95 MET A O 1
ATOM 775 N N . GLU A 1 96 ? -2.021 13.642 -3.965 1.00 89.94 96 GLU A N 1
ATOM 776 C CA . GLU A 1 96 ? -2.409 13.480 -2.581 1.00 89.94 96 GLU A CA 1
ATOM 777 C C . GLU A 1 96 ? -1.907 12.146 -2.030 1.00 89.94 96 GLU A C 1
ATOM 779 O O . GLU A 1 96 ? -1.879 11.127 -2.721 1.00 89.94 96 GLU A O 1
ATOM 784 N N . GLY A 1 97 ? -1.534 12.160 -0.757 1.00 93.12 97 GLY A N 1
ATOM 785 C CA . GLY A 1 97 ? -1.055 10.980 -0.062 1.00 93.12 97 GLY A CA 1
ATOM 786 C C . GLY A 1 97 ? -0.942 11.202 1.436 1.00 93.12 97 GLY A C 1
ATOM 787 O O . GLY A 1 97 ? -1.306 12.255 1.974 1.00 93.12 97 GLY A O 1
ATOM 788 N N . ILE A 1 98 ? -0.422 10.191 2.117 1.00 95.00 98 ILE A N 1
ATOM 789 C CA . ILE A 1 98 ? -0.199 10.192 3.559 1.00 95.00 98 ILE A CA 1
ATOM 790 C C . ILE A 1 98 ? 1.293 9.954 3.824 1.00 95.00 98 ILE A C 1
ATOM 792 O O . ILE A 1 98 ? 1.870 9.064 3.198 1.00 95.00 98 ILE A O 1
ATOM 796 N N . PRO A 1 99 ? 1.923 10.711 4.743 1.00 94.81 99 PRO A N 1
ATOM 797 C CA . PRO A 1 99 ? 3.299 10.446 5.150 1.00 94.81 99 PRO A CA 1
ATOM 798 C C . PRO A 1 99 ? 3.467 9.015 5.675 1.00 94.81 99 PRO A C 1
ATOM 800 O O . PRO A 1 99 ? 2.713 8.587 6.551 1.00 94.81 99 PRO A O 1
ATOM 803 N N . ARG A 1 100 ? 4.489 8.302 5.194 1.00 94.25 100 ARG A N 1
ATOM 804 C CA . ARG A 1 100 ? 4.812 6.923 5.590 1.00 94.25 100 ARG A CA 1
ATOM 805 C C . ARG A 1 100 ? 4.957 6.778 7.105 1.00 94.25 100 ARG A C 1
ATOM 807 O O . ARG A 1 100 ? 4.340 5.893 7.685 1.00 94.25 100 ARG A O 1
ATOM 814 N N . VAL A 1 101 ? 5.681 7.702 7.739 1.00 95.25 101 VAL A N 1
ATOM 815 C CA . VAL A 1 101 ? 5.915 7.718 9.196 1.00 95.25 101 VAL A CA 1
ATOM 816 C C . VAL A 1 101 ? 4.604 7.670 9.981 1.00 95.25 101 VAL A C 1
ATOM 818 O O . VAL A 1 101 ? 4.491 6.945 10.958 1.00 95.25 101 VAL A O 1
ATOM 821 N N . TYR A 1 102 ? 3.572 8.384 9.527 1.00 96.31 102 TYR A N 1
ATOM 822 C CA . TYR A 1 102 ? 2.277 8.360 10.204 1.00 96.31 102 TYR A CA 1
ATOM 823 C C . TYR A 1 102 ? 1.596 6.988 10.108 1.00 96.31 102 TYR A C 1
ATOM 825 O O . TYR A 1 102 ? 0.941 6.551 11.048 1.00 96.31 102 TYR A O 1
ATOM 833 N N . ILE A 1 103 ? 1.744 6.295 8.980 1.00 96.69 103 ILE A N 1
ATOM 834 C CA . ILE A 1 103 ? 1.185 4.952 8.794 1.00 96.69 103 ILE A CA 1
ATOM 835 C C . ILE A 1 103 ? 1.950 3.937 9.657 1.00 96.69 103 ILE A C 1
ATOM 837 O O . ILE A 1 103 ? 1.328 3.079 10.277 1.00 96.69 103 ILE A O 1
ATOM 841 N N . GLU A 1 104 ? 3.272 4.078 9.776 1.00 96.81 104 GLU A N 1
ATOM 842 C CA . GLU A 1 104 ? 4.105 3.275 10.685 1.00 96.81 104 GLU A CA 1
ATOM 843 C C . GLU A 1 104 ? 3.742 3.511 12.161 1.00 96.81 104 GLU A C 1
ATOM 845 O O . GLU A 1 104 ? 3.593 2.553 12.916 1.00 96.81 104 GLU A O 1
ATOM 850 N N . GLU A 1 105 ? 3.499 4.760 12.571 1.00 97.62 105 GLU A N 1
ATOM 851 C CA . GLU A 1 105 ? 2.985 5.084 13.911 1.00 97.62 105 GLU A CA 1
ATOM 852 C C . GLU A 1 105 ? 1.642 4.383 14.184 1.00 97.62 105 GLU A C 1
ATOM 854 O O . GLU A 1 105 ? 1.448 3.803 15.253 1.00 97.62 105 GLU A O 1
ATOM 859 N N . ARG A 1 106 ? 0.716 4.389 13.210 1.00 97.06 106 ARG A N 1
ATOM 860 C CA . ARG A 1 106 ? -0.567 3.672 13.331 1.00 97.06 106 ARG A CA 1
ATOM 861 C C . ARG A 1 106 ? -0.378 2.161 13.443 1.00 97.06 106 ARG A C 1
ATOM 863 O O . ARG A 1 106 ? -1.111 1.533 14.203 1.00 97.06 106 ARG A O 1
ATOM 870 N N . LEU A 1 107 ? 0.586 1.586 12.721 1.00 97.44 107 LEU A N 1
ATOM 871 C CA . LEU A 1 107 ? 0.904 0.159 12.797 1.00 97.44 107 LEU A CA 1
ATOM 872 C C . LEU A 1 107 ? 1.326 -0.236 14.218 1.00 97.44 107 LEU A C 1
ATOM 874 O O . LEU A 1 107 ? 0.768 -1.176 14.783 1.00 97.44 107 LEU A O 1
ATOM 878 N N . LEU A 1 108 ? 2.273 0.508 14.797 1.00 97.06 108 LEU A N 1
ATOM 879 C CA . LEU A 1 108 ? 2.770 0.271 16.156 1.00 97.06 108 LEU A CA 1
ATOM 880 C C . LEU A 1 108 ? 1.658 0.438 17.196 1.00 97.06 108 LEU A C 1
ATOM 882 O O . LEU A 1 108 ? 1.528 -0.377 18.104 1.00 97.06 108 LEU A O 1
ATOM 886 N N . GLN A 1 109 ? 0.798 1.442 17.024 1.00 97.88 109 GLN A N 1
ATOM 887 C CA . GLN A 1 109 ? -0.351 1.630 17.904 1.00 97.88 109 GLN A CA 1
ATOM 888 C C . GLN A 1 109 ? -1.324 0.439 17.855 1.00 97.88 109 GLN A C 1
ATOM 890 O O . GLN A 1 109 ? -1.759 -0.032 18.903 1.00 97.88 109 GLN A O 1
ATOM 895 N N . PHE A 1 110 ? -1.648 -0.093 16.671 1.00 97.56 110 PHE A N 1
ATOM 896 C CA . PHE A 1 110 ? -2.511 -1.278 16.574 1.00 97.56 110 PHE A CA 1
ATOM 897 C C . PHE A 1 110 ? -1.869 -2.533 17.161 1.00 97.56 110 PHE A C 1
ATOM 899 O O . PHE A 1 110 ? -2.576 -3.373 17.717 1.00 97.56 110 PHE A O 1
ATOM 906 N N . GLN A 1 111 ? -0.542 -2.641 17.102 1.00 95.12 111 GLN A N 1
ATOM 907 C CA . GLN A 1 111 ? 0.187 -3.702 17.787 1.00 95.12 111 GLN A CA 1
ATOM 908 C C . GLN A 1 111 ? 0.025 -3.607 19.316 1.00 95.12 111 GLN A C 1
ATOM 910 O O . GLN A 1 111 ? -0.232 -4.621 19.965 1.00 95.12 111 GLN A O 1
ATOM 915 N N . GLU A 1 112 ? 0.138 -2.408 19.898 1.00 97.00 112 GLU A N 1
ATOM 916 C CA . GLU A 1 112 ? -0.063 -2.180 21.339 1.00 97.00 112 GLU A CA 1
ATOM 917 C C . GLU A 1 112 ? -1.513 -2.430 21.776 1.00 97.00 112 GLU A C 1
ATOM 919 O O . GLU A 1 112 ? -1.758 -3.049 22.812 1.00 97.00 112 GLU A O 1
ATOM 924 N N . GLU A 1 113 ? -2.476 -1.998 20.960 1.00 96.69 113 GLU A N 1
ATOM 925 C CA . GLU A 1 113 ? -3.913 -2.217 21.166 1.00 96.69 113 GLU A CA 1
ATOM 926 C C . GLU A 1 113 ? -4.336 -3.683 20.935 1.00 96.69 113 GLU A C 1
ATOM 928 O O . GLU A 1 113 ? -5.473 -4.046 21.239 1.00 96.69 113 GLU A O 1
ATOM 933 N N . GLN A 1 114 ? -3.425 -4.530 20.435 1.00 96.12 114 GLN A N 1
ATOM 934 C CA . GLN A 1 114 ? -3.668 -5.916 20.014 1.00 96.12 114 GLN A CA 1
ATOM 935 C C . GLN A 1 114 ? -4.767 -6.049 18.951 1.00 96.12 114 GLN A C 1
ATOM 937 O O . GLN A 1 114 ? -5.459 -7.067 18.868 1.00 96.12 114 GLN A O 1
ATOM 942 N N . ASP A 1 115 ? -4.914 -5.027 18.111 1.00 96.75 115 ASP A N 1
ATOM 943 C CA . ASP A 1 115 ? -5.837 -5.055 16.990 1.00 96.75 115 ASP A CA 1
ATOM 944 C C . ASP A 1 115 ? -5.175 -5.652 15.749 1.00 96.75 115 ASP A C 1
ATOM 946 O O . ASP A 1 115 ? -4.704 -4.954 14.847 1.00 96.75 115 ASP A O 1
ATOM 950 N N . TRP A 1 116 ? -5.106 -6.981 15.730 1.00 94.62 116 TRP A N 1
ATOM 951 C CA . TRP A 1 116 ? -4.405 -7.723 14.685 1.00 94.62 116 TRP A CA 1
ATOM 952 C C . TRP A 1 116 ? -4.991 -7.502 13.288 1.00 94.62 116 TRP A C 1
ATOM 954 O O . TRP A 1 116 ? -4.229 -7.431 12.326 1.00 94.62 116 TRP A O 1
ATOM 964 N N . ASP A 1 117 ? -6.311 -7.341 13.171 1.00 95.06 117 ASP A N 1
ATOM 965 C CA . ASP A 1 117 ? -6.968 -7.110 11.882 1.00 95.06 117 ASP A CA 1
ATOM 966 C C . ASP A 1 117 ? -6.549 -5.757 11.288 1.00 95.06 117 ASP A C 1
ATOM 968 O O . ASP A 1 117 ? -6.113 -5.688 10.138 1.00 95.06 117 ASP A O 1
ATOM 972 N N . ALA A 1 118 ? -6.605 -4.678 12.079 1.00 95.50 118 ALA A N 1
ATOM 973 C CA . ALA A 1 118 ? -6.160 -3.364 11.621 1.00 95.50 118 ALA A CA 1
ATOM 974 C C . ALA A 1 118 ? -4.646 -3.308 11.400 1.00 95.50 118 ALA A C 1
ATOM 976 O O . ALA A 1 118 ? -4.183 -2.652 10.467 1.00 95.50 118 ALA A O 1
ATOM 977 N N . MET A 1 119 ? -3.871 -4.010 12.227 1.00 95.81 119 MET A N 1
ATOM 978 C CA . MET A 1 119 ? -2.427 -4.113 12.056 1.00 95.81 119 MET A CA 1
ATOM 979 C C . MET A 1 119 ? -2.071 -4.767 10.711 1.00 95.81 119 MET A C 1
ATOM 981 O O . MET A 1 119 ? -1.245 -4.225 9.979 1.00 95.81 119 MET A O 1
ATOM 985 N N . ILE A 1 120 ? -2.702 -5.893 10.354 1.00 93.94 120 ILE A N 1
ATOM 986 C CA . ILE A 1 120 ? -2.480 -6.573 9.066 1.00 93.94 120 ILE A CA 1
ATOM 987 C C . ILE A 1 120 ? -2.870 -5.661 7.900 1.00 93.94 120 ILE A C 1
ATOM 989 O O . ILE A 1 120 ? -2.131 -5.570 6.918 1.00 93.94 120 ILE A O 1
ATOM 993 N N . ASP A 1 121 ? -3.989 -4.951 8.020 1.00 95.81 121 ASP A N 1
ATOM 994 C CA . ASP A 1 121 ? -4.445 -3.995 7.014 1.00 95.81 121 ASP A CA 1
ATOM 995 C C . ASP A 1 121 ? -3.439 -2.848 6.800 1.00 95.81 121 ASP A C 1
ATOM 997 O O . ASP A 1 121 ? -3.103 -2.513 5.662 1.00 95.81 121 ASP A O 1
ATOM 1001 N N . VAL A 1 122 ? -2.909 -2.266 7.880 1.00 96.81 122 VAL A N 1
ATOM 1002 C CA . VAL A 1 122 ? -1.902 -1.194 7.806 1.00 96.81 122 VAL A CA 1
ATOM 1003 C C . VAL A 1 122 ? -0.563 -1.708 7.277 1.00 96.81 122 VAL A C 1
ATOM 1005 O O . VAL A 1 122 ? 0.071 -1.033 6.465 1.00 96.81 122 VAL A O 1
ATOM 1008 N N . LEU A 1 123 ? -0.141 -2.906 7.685 1.00 94.50 123 LEU A N 1
ATOM 1009 C CA . LEU A 1 123 ? 1.065 -3.545 7.159 1.00 94.50 123 LEU A CA 1
ATOM 1010 C C . LEU A 1 123 ? 0.932 -3.810 5.655 1.00 94.50 123 LEU A C 1
ATOM 1012 O O . LEU A 1 123 ? 1.861 -3.549 4.893 1.00 94.50 123 LEU A O 1
ATOM 1016 N N . GLY A 1 124 ? -0.237 -4.281 5.219 1.00 94.12 124 GLY A N 1
ATOM 1017 C CA . GLY A 1 124 ? -0.561 -4.458 3.809 1.00 94.12 124 GLY A CA 1
ATOM 1018 C C . GLY A 1 124 ? -0.491 -3.139 3.043 1.00 94.12 124 GLY A C 1
ATOM 1019 O O . GLY A 1 124 ? 0.141 -3.081 1.991 1.00 94.12 124 GLY A O 1
ATOM 1020 N N . LEU A 1 125 ? -1.056 -2.062 3.591 1.00 96.38 125 LEU A N 1
ATOM 1021 C CA . LEU A 1 125 ? -0.963 -0.735 2.986 1.00 96.38 125 LEU A CA 1
ATOM 1022 C C . LEU A 1 125 ? 0.497 -0.262 2.848 1.00 96.38 125 LEU A C 1
ATOM 1024 O O . LEU A 1 125 ? 0.870 0.248 1.791 1.00 96.38 125 LEU A O 1
ATOM 1028 N N . LEU A 1 126 ? 1.331 -0.466 3.875 1.00 94.44 126 LEU A N 1
ATOM 1029 C CA . LEU A 1 126 ? 2.766 -0.158 3.826 1.00 94.44 126 LEU A CA 1
ATOM 1030 C C . LEU A 1 126 ? 3.482 -0.962 2.741 1.00 94.44 126 LEU A C 1
ATOM 1032 O O . LEU A 1 126 ? 4.249 -0.391 1.971 1.00 94.44 126 LEU A O 1
ATOM 1036 N N . LEU A 1 127 ? 3.205 -2.262 2.633 1.00 91.06 127 LEU A N 1
ATOM 1037 C CA . LEU A 1 127 ? 3.797 -3.106 1.598 1.00 91.06 127 LEU A CA 1
ATOM 1038 C C . LEU A 1 127 ? 3.416 -2.612 0.195 1.00 91.06 127 LEU A C 1
ATOM 1040 O O . LEU A 1 127 ? 4.269 -2.523 -0.687 1.00 91.06 127 LEU A O 1
ATOM 1044 N N . TYR A 1 128 ? 2.156 -2.225 -0.007 1.00 92.00 128 TYR A N 1
ATOM 1045 C CA . TYR A 1 128 ? 1.713 -1.676 -1.286 1.00 92.00 128 TYR A CA 1
ATOM 1046 C C . TYR A 1 128 ? 2.391 -0.342 -1.601 1.00 92.00 128 TYR A C 1
ATOM 1048 O O . TYR A 1 128 ? 2.873 -0.175 -2.713 1.00 92.00 128 TYR A O 1
ATOM 1056 N N . GLY A 1 129 ? 2.481 0.581 -0.642 1.00 91.75 129 GLY A N 1
ATOM 1057 C CA . GLY A 1 129 ? 3.079 1.899 -0.874 1.00 91.75 129 GLY A CA 1
ATOM 1058 C C . GLY A 1 129 ? 4.604 1.910 -0.979 1.00 91.75 129 GLY A C 1
ATOM 1059 O O . GLY A 1 129 ? 5.155 2.720 -1.713 1.00 91.75 129 GLY A O 1
ATOM 1060 N N . VAL A 1 130 ? 5.297 1.032 -0.253 1.00 87.94 130 VAL A N 1
ATOM 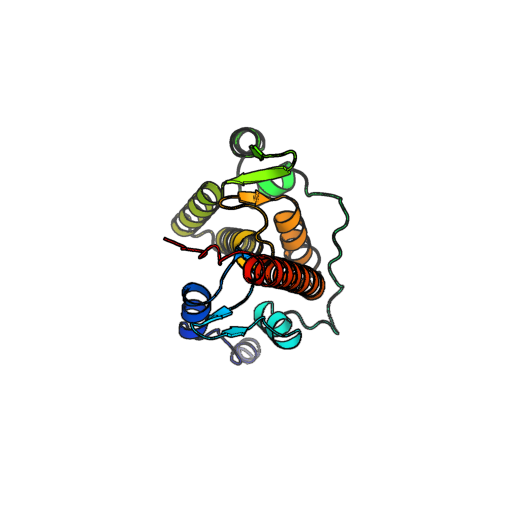1061 C CA . VAL A 1 130 ? 6.768 1.043 -0.166 1.00 87.94 130 VAL A CA 1
ATOM 1062 C C . VAL A 1 130 ? 7.406 0.031 -1.113 1.00 87.94 130 VAL A C 1
ATOM 1064 O O . VAL A 1 130 ? 8.493 0.280 -1.628 1.00 87.94 130 VAL A O 1
ATOM 1067 N N . VAL A 1 131 ? 6.764 -1.115 -1.351 1.00 84.31 131 VAL A N 1
ATOM 1068 C CA . VAL A 1 131 ? 7.361 -2.207 -2.136 1.00 84.31 131 VAL A CA 1
ATOM 1069 C C . VAL A 1 131 ? 6.736 -2.298 -3.522 1.00 84.31 131 VAL A C 1
ATOM 1071 O O . VAL A 1 131 ? 7.470 -2.324 -4.506 1.00 84.31 131 VAL A O 1
ATOM 1074 N N . LEU A 1 132 ? 5.404 -2.329 -3.619 1.00 86.88 132 LEU A N 1
ATOM 1075 C CA . LEU A 1 132 ? 4.720 -2.632 -4.885 1.00 86.88 132 LEU A CA 1
ATOM 1076 C C . LEU A 1 132 ? 4.504 -1.404 -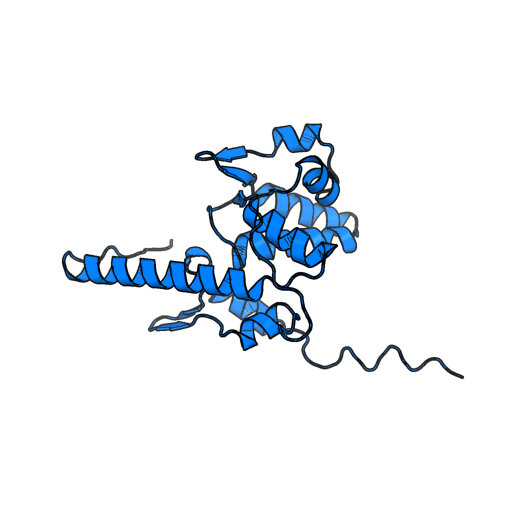5.779 1.00 86.88 132 LEU A C 1
ATOM 1078 O O . LEU A 1 132 ? 4.713 -1.491 -6.983 1.00 86.88 132 LEU A O 1
ATOM 1082 N N . PHE A 1 133 ? 4.125 -0.272 -5.189 1.00 88.25 133 PHE A N 1
ATOM 1083 C CA . PHE A 1 133 ? 3.857 0.996 -5.871 1.00 88.25 133 PHE A CA 1
ATOM 1084 C C . PHE A 1 133 ? 4.648 2.171 -5.254 1.00 88.25 133 PHE A C 1
ATOM 1086 O O . PHE A 1 133 ? 4.050 3.185 -4.885 1.00 88.25 133 PHE A O 1
ATOM 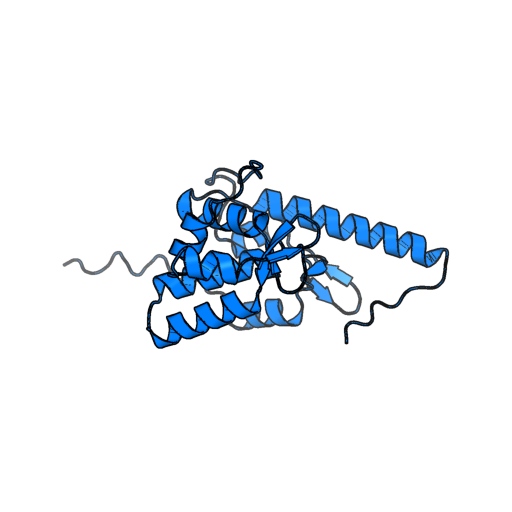1093 N N . PRO A 1 134 ? 5.986 2.070 -5.104 1.00 84.56 134 PRO A N 1
ATOM 1094 C CA . PRO A 1 134 ? 6.795 3.173 -4.602 1.00 84.56 134 PRO A CA 1
ATOM 1095 C C . PRO A 1 134 ? 6.886 4.273 -5.656 1.00 84.56 134 PRO A C 1
ATOM 1097 O O . PRO A 1 134 ? 7.632 4.166 -6.630 1.00 84.56 134 PRO A O 1
ATOM 1100 N N . TYR A 1 135 ? 6.094 5.324 -5.475 1.00 81.62 135 TYR A N 1
ATOM 1101 C CA . TYR A 1 135 ? 6.059 6.452 -6.404 1.00 81.62 135 TYR A CA 1
ATOM 1102 C C . TYR A 1 135 ? 6.743 7.706 -5.838 1.00 81.62 135 TYR A C 1
ATOM 1104 O O . TYR A 1 135 ? 7.528 8.351 -6.532 1.00 81.62 135 TYR A O 1
ATOM 1112 N N . ILE A 1 136 ? 6.501 8.046 -4.564 1.00 78.44 136 ILE A N 1
ATOM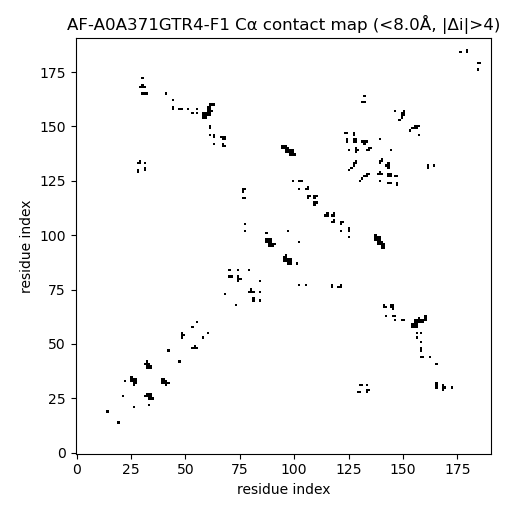 1113 C CA . ILE A 1 136 ? 7.135 9.184 -3.877 1.00 78.44 136 ILE A CA 1
ATOM 1114 C C . ILE A 1 136 ? 7.780 8.696 -2.587 1.00 78.44 136 ILE A C 1
ATOM 1116 O O . ILE A 1 136 ? 7.145 8.033 -1.772 1.00 78.44 136 ILE A O 1
ATOM 1120 N N . GLU A 1 137 ? 9.028 9.099 -2.372 1.00 81.44 137 GLU A N 1
ATOM 1121 C CA . GLU A 1 137 ? 9.742 8.847 -1.124 1.00 81.44 137 GLU A CA 1
ATOM 1122 C C . GLU A 1 137 ? 8.966 9.393 0.088 1.00 81.44 137 GLU A C 1
ATOM 1124 O O . GLU A 1 137 ? 8.432 10.507 0.057 1.00 81.44 137 GLU A O 1
ATOM 1129 N N . ASP A 1 138 ? 8.900 8.588 1.149 1.00 86.88 138 ASP A N 1
ATOM 1130 C CA . ASP A 1 138 ? 8.228 8.876 2.423 1.00 86.88 138 ASP A CA 1
ATOM 1131 C C . ASP A 1 138 ? 6.716 9.145 2.355 1.00 86.88 138 ASP A C 1
ATOM 1133 O O . ASP A 1 138 ? 6.127 9.621 3.331 1.00 86.88 138 ASP A O 1
ATOM 1137 N N . TYR A 1 139 ? 6.055 8.814 1.245 1.00 90.31 139 TYR A N 1
ATOM 1138 C CA . TYR A 1 139 ? 4.609 8.962 1.087 1.00 90.31 139 TYR A CA 1
ATOM 1139 C C . TYR A 1 139 ? 3.975 7.705 0.505 1.00 90.31 139 TYR A C 1
ATOM 1141 O O . TYR A 1 139 ? 4.523 7.063 -0.381 1.00 90.31 139 TYR A O 1
ATOM 1149 N N . ILE A 1 140 ? 2.766 7.400 0.971 1.00 93.06 140 ILE A N 1
ATOM 1150 C CA . ILE A 1 140 ? 1.870 6.469 0.287 1.00 93.06 140 ILE A CA 1
ATOM 1151 C C . ILE A 1 140 ? 0.825 7.313 -0.432 1.00 93.06 140 ILE A C 1
ATOM 1153 O O . ILE A 1 140 ? 0.113 8.095 0.208 1.00 93.06 140 ILE A O 1
ATOM 1157 N N . ASP A 1 141 ? 0.774 7.205 -1.755 1.00 92.12 141 ASP A N 1
ATOM 1158 C CA . ASP A 1 141 ? -0.163 7.953 -2.587 1.00 92.12 141 ASP A CA 1
ATOM 1159 C C . ASP A 1 141 ? -1.519 7.242 -2.729 1.00 92.12 141 ASP A C 1
ATOM 1161 O O . ASP A 1 141 ? -1.730 6.111 -2.278 1.00 92.12 141 ASP A O 1
ATOM 1165 N N . LEU A 1 142 ? -2.471 7.940 -3.349 1.00 91.88 142 LEU A N 1
ATOM 1166 C CA . LEU A 1 142 ? -3.809 7.405 -3.586 1.00 91.88 142 LEU A CA 1
ATOM 1167 C C . LEU A 1 142 ? -3.837 6.208 -4.549 1.00 91.88 142 LEU A C 1
ATOM 1169 O O . LEU A 1 142 ? -4.762 5.405 -4.443 1.00 91.88 142 LEU A O 1
ATOM 1173 N N . ALA A 1 143 ? -2.866 6.061 -5.455 1.00 90.94 143 ALA A N 1
ATOM 1174 C CA . ALA A 1 143 ? -2.831 4.949 -6.405 1.00 90.94 143 ALA A CA 1
ATOM 1175 C C . ALA A 1 143 ? -2.425 3.641 -5.709 1.00 90.94 143 ALA A C 1
ATOM 1177 O O . ALA A 1 143 ? -3.069 2.607 -5.902 1.00 90.94 143 ALA A O 1
ATOM 1178 N N . ALA A 1 144 ? -1.427 3.696 -4.824 1.00 92.81 144 ALA A N 1
ATOM 1179 C CA . ALA A 1 144 ? -1.058 2.581 -3.959 1.00 92.81 144 ALA A CA 1
ATOM 1180 C C . ALA A 1 144 ? -2.216 2.187 -3.026 1.00 92.81 144 ALA A C 1
ATOM 1182 O O . ALA A 1 144 ? -2.507 1.001 -2.853 1.00 92.81 144 ALA A O 1
ATOM 1183 N N . MET A 1 145 ? -2.923 3.177 -2.463 1.00 94.38 145 MET A N 1
ATOM 1184 C CA . MET A 1 145 ? -4.121 2.938 -1.647 1.00 94.38 145 MET A CA 1
ATOM 1185 C C . MET A 1 145 ? -5.249 2.288 -2.454 1.00 94.38 145 MET A C 1
ATOM 1187 O O . MET A 1 145 ? -5.894 1.367 -1.959 1.00 94.38 145 MET A O 1
ATOM 1191 N N . GLU A 1 146 ? -5.495 2.741 -3.685 1.00 94.12 146 GLU A N 1
ATOM 1192 C CA . GLU A 1 146 ? -6.496 2.157 -4.583 1.00 94.12 146 GLU A CA 1
ATOM 1193 C C . GLU A 1 146 ? -6.186 0.686 -4.872 1.00 94.12 146 GLU A C 1
ATOM 1195 O O . GLU A 1 146 ? -7.059 -0.162 -4.694 1.00 94.12 146 GLU A O 1
ATOM 1200 N N . ALA A 1 147 ? -4.941 0.375 -5.246 1.00 93.00 147 ALA A N 1
ATOM 1201 C CA . ALA A 1 147 ? -4.500 -0.989 -5.526 1.00 93.00 147 ALA A CA 1
ATOM 1202 C C . ALA A 1 147 ? -4.623 -1.900 -4.294 1.00 93.00 147 ALA A C 1
ATOM 1204 O O . ALA A 1 147 ? -5.089 -3.038 -4.398 1.00 93.00 147 ALA A O 1
ATOM 1205 N N . PHE A 1 148 ? -4.261 -1.395 -3.111 1.00 94.38 148 PHE A N 1
ATOM 1206 C CA . PHE A 1 148 ? -4.427 -2.130 -1.860 1.00 94.38 148 PHE A CA 1
ATOM 1207 C C . PHE A 1 148 ? -5.903 -2.440 -1.575 1.00 94.38 148 PHE A C 1
ATOM 1209 O O . PHE A 1 148 ? -6.257 -3.586 -1.291 1.00 94.38 148 PHE A O 1
ATOM 1216 N N . LEU A 1 149 ? -6.779 -1.438 -1.687 1.00 94.69 149 LEU A N 1
ATOM 1217 C CA . LEU A 1 149 ? -8.215 -1.597 -1.450 1.00 94.69 149 LEU A CA 1
ATOM 1218 C C . LEU A 1 149 ? -8.868 -2.513 -2.488 1.00 94.69 149 LEU A C 1
ATOM 1220 O O . LEU A 1 149 ? -9.737 -3.306 -2.138 1.00 94.69 149 LEU A O 1
ATOM 1224 N N . ALA A 1 150 ? -8.427 -2.456 -3.743 1.00 93.00 150 ALA A N 1
ATOM 1225 C CA . ALA A 1 150 ? -8.858 -3.363 -4.798 1.00 93.00 150 ALA A CA 1
ATOM 1226 C C . ALA A 1 150 ? -8.584 -4.827 -4.429 1.00 93.00 150 ALA A C 1
ATOM 1228 O O . ALA A 1 150 ? -9.482 -5.671 -4.479 1.00 93.00 150 ALA A O 1
ATOM 1229 N N . LYS A 1 151 ? -7.365 -5.117 -3.964 1.00 91.12 151 LYS A N 1
ATOM 1230 C CA . LYS A 1 151 ? -7.003 -6.453 -3.492 1.00 91.12 151 LYS A CA 1
ATOM 1231 C C . LYS A 1 151 ? -7.775 -6.848 -2.238 1.00 91.12 151 LYS A C 1
ATOM 1233 O O . LYS A 1 151 ? -8.278 -7.965 -2.163 1.00 91.12 151 LYS A O 1
ATOM 1238 N N . ARG A 1 152 ? -7.860 -5.965 -1.240 1.00 91.56 152 ARG A N 1
ATOM 1239 C CA . ARG A 1 152 ? -8.469 -6.283 0.060 1.00 91.56 152 ARG A CA 1
ATOM 1240 C C . ARG A 1 152 ? -9.984 -6.466 -0.035 1.00 91.56 152 ARG A C 1
ATOM 1242 O O . ARG A 1 152 ? -10.506 -7.448 0.480 1.00 91.56 152 ARG A O 1
ATOM 1249 N N . ASP A 1 153 ? -10.674 -5.531 -0.683 1.00 92.19 153 ASP A N 1
ATOM 1250 C CA . ASP A 1 153 ? -12.139 -5.457 -0.665 1.00 92.19 153 ASP A CA 1
ATOM 1251 C C . ASP A 1 153 ? -12.781 -6.207 -1.838 1.00 92.19 153 ASP A C 1
ATOM 1253 O O . ASP A 1 153 ? -13.931 -6.633 -1.732 1.00 92.19 153 ASP A O 1
ATOM 1257 N N . ARG A 1 154 ? -12.065 -6.359 -2.963 1.00 89.69 154 ARG A N 1
ATOM 1258 C CA . ARG A 1 154 ? -12.600 -6.961 -4.199 1.00 89.69 154 ARG A CA 1
ATOM 1259 C C . ARG A 1 154 ? -11.861 -8.221 -4.649 1.00 89.69 154 ARG A C 1
ATOM 1261 O O . ARG A 1 154 ? -12.332 -8.889 -5.562 1.00 89.69 154 ARG A O 1
ATOM 1268 N N . GLY A 1 155 ? -10.735 -8.564 -4.018 1.00 88.38 155 GLY A N 1
ATOM 1269 C CA . GLY A 1 155 ? -9.908 -9.701 -4.432 1.00 88.38 155 GLY A CA 1
ATOM 1270 C C . GLY A 1 155 ? -9.213 -9.486 -5.779 1.00 88.38 155 GLY A C 1
ATOM 1271 O O . GLY A 1 155 ? -8.837 -10.456 -6.433 1.00 88.38 155 GLY A O 1
ATOM 1272 N N . GLU A 1 156 ? -9.066 -8.233 -6.222 1.00 91.06 156 GLU A N 1
ATOM 1273 C CA . GLU A 1 156 ? -8.406 -7.934 -7.490 1.00 91.06 156 GLU A CA 1
ATOM 1274 C C . GLU A 1 156 ? -6.892 -8.159 -7.399 1.00 91.06 156 GLU A C 1
ATOM 1276 O O . GLU A 1 156 ? -6.250 -7.840 -6.399 1.00 91.06 156 GLU A O 1
ATOM 1281 N N . ASN A 1 157 ? -6.316 -8.705 -8.465 1.00 90.19 157 ASN A N 1
ATOM 1282 C CA . ASN A 1 157 ? -4.916 -9.081 -8.541 1.00 90.19 157 ASN A CA 1
ATOM 1283 C C . ASN A 1 157 ? -4.076 -7.952 -9.165 1.00 90.19 157 ASN A C 1
ATOM 1285 O O . ASN A 1 157 ? -4.219 -7.683 -10.363 1.00 90.19 157 ASN A O 1
ATOM 1289 N N . PRO A 1 158 ? -3.183 -7.300 -8.395 1.00 90.69 158 PRO A N 1
ATOM 1290 C CA . PRO A 1 158 ? -2.356 -6.202 -8.880 1.00 90.69 158 PRO A CA 1
ATOM 1291 C C . PRO A 1 158 ? -1.083 -6.653 -9.592 1.00 90.69 158 PRO A C 1
ATOM 1293 O O . PRO A 1 158 ? -0.356 -5.788 -10.069 1.00 90.69 158 PRO A O 1
ATOM 1296 N N . THR A 1 159 ? -0.806 -7.956 -9.713 1.00 89.06 159 THR A N 1
ATOM 1297 C CA . THR A 1 159 ? 0.427 -8.482 -10.323 1.00 89.06 159 THR A CA 1
ATOM 1298 C C . THR A 1 159 ? 0.720 -7.850 -11.681 1.00 89.06 159 THR A C 1
ATOM 1300 O O . THR A 1 159 ? 1.841 -7.414 -11.929 1.00 89.06 159 THR A O 1
ATOM 1303 N N . MET A 1 160 ? -0.289 -7.728 -12.550 1.00 86.56 160 MET A N 1
ATOM 1304 C CA . MET A 1 160 ? -0.106 -7.118 -13.871 1.00 86.56 160 MET A CA 1
ATOM 1305 C C . MET A 1 160 ? 0.259 -5.631 -13.794 1.00 86.56 160 MET A C 1
ATOM 1307 O O . MET A 1 160 ? 1.081 -5.164 -14.580 1.00 86.56 160 MET A O 1
ATOM 1311 N N . ALA A 1 161 ? -0.323 -4.893 -12.846 1.00 88.69 161 ALA A N 1
ATOM 1312 C CA . ALA A 1 161 ? -0.014 -3.482 -12.637 1.00 88.69 161 ALA A CA 1
ATOM 1313 C C . ALA A 1 161 ? 1.403 -3.301 -12.071 1.00 88.69 161 ALA A C 1
ATOM 1315 O O . ALA A 1 161 ? 2.152 -2.465 -12.569 1.00 88.69 161 ALA A O 1
ATOM 1316 N N . VAL A 1 162 ? 1.789 -4.133 -11.097 1.00 87.62 162 VAL A N 1
ATOM 1317 C CA . VAL A 1 162 ? 3.139 -4.137 -10.517 1.00 87.62 162 VAL A CA 1
ATOM 1318 C C . VAL A 1 162 ? 4.180 -4.454 -11.588 1.00 87.62 162 VAL A C 1
ATOM 1320 O O . VAL A 1 162 ? 5.155 -3.726 -11.720 1.00 87.62 162 VAL A O 1
ATOM 1323 N N . LEU A 1 163 ? 3.957 -5.477 -12.418 1.00 85.31 163 LEU A N 1
ATOM 1324 C CA . LEU A 1 163 ? 4.876 -5.817 -13.507 1.00 85.31 163 LEU A CA 1
ATOM 1325 C C . LEU A 1 163 ? 5.044 -4.689 -14.518 1.00 85.31 163 LEU A C 1
ATOM 1327 O O . LEU A 1 163 ? 6.170 -4.389 -14.911 1.00 85.31 163 LEU A O 1
ATOM 1331 N N . ALA A 1 164 ? 3.942 -4.071 -14.947 1.00 85.69 164 ALA A N 1
ATOM 1332 C CA . ALA A 1 164 ? 3.999 -2.950 -15.877 1.00 85.69 164 ALA A CA 1
ATOM 1333 C C . ALA A 1 164 ? 4.850 -1.802 -15.308 1.00 85.69 164 ALA A C 1
ATOM 1335 O O . ALA A 1 164 ? 5.703 -1.260 -16.013 1.00 85.69 164 ALA A O 1
ATOM 1336 N N . ASP A 1 165 ? 4.668 -1.487 -14.026 1.00 83.31 165 ASP A N 1
ATOM 1337 C CA . ASP A 1 165 ? 5.388 -0.415 -13.341 1.00 83.31 165 ASP A CA 1
ATOM 1338 C C . ASP A 1 165 ? 6.865 -0.768 -13.065 1.00 83.31 165 ASP A C 1
ATOM 1340 O O . ASP A 1 165 ? 7.752 0.083 -13.182 1.00 83.31 165 ASP A O 1
ATOM 1344 N N . THR A 1 166 ? 7.172 -2.037 -12.778 1.00 82.69 166 THR A N 1
ATOM 1345 C CA . THR A 1 166 ? 8.549 -2.552 -12.671 1.00 82.69 166 THR A CA 1
ATOM 1346 C C . THR A 1 166 ? 9.279 -2.460 -14.012 1.00 82.69 166 THR A C 1
ATOM 1348 O O . THR A 1 166 ? 10.385 -1.919 -14.077 1.00 82.69 166 THR A O 1
ATOM 1351 N N . TYR A 1 167 ? 8.670 -2.924 -15.110 1.00 81.00 167 TYR A N 1
ATOM 1352 C CA . TYR A 1 167 ? 9.283 -2.823 -16.440 1.00 81.00 167 TYR A CA 1
ATOM 1353 C C . TYR A 1 167 ? 9.490 -1.372 -16.872 1.00 81.00 167 TYR A C 1
ATOM 1355 O O . TYR A 1 167 ? 10.525 -1.053 -17.462 1.00 81.00 167 TYR A O 1
ATOM 1363 N N . TYR A 1 168 ? 8.545 -0.488 -16.549 1.00 82.94 168 TYR A N 1
ATOM 1364 C CA . TYR A 1 168 ? 8.668 0.938 -16.825 1.00 82.94 168 TYR A CA 1
ATOM 1365 C C . TYR A 1 168 ? 9.844 1.578 -16.067 1.00 82.94 168 TYR A C 1
ATOM 1367 O O . TYR A 1 168 ? 10.643 2.296 -16.676 1.00 82.94 168 TYR A O 1
ATOM 1375 N N . SER A 1 169 ? 10.019 1.274 -14.776 1.00 80.50 169 SER A N 1
ATOM 1376 C CA . SER A 1 169 ? 11.174 1.748 -13.995 1.00 80.50 169 SER A CA 1
ATOM 1377 C C . SER A 1 169 ? 12.503 1.239 -14.538 1.00 80.50 169 SER A C 1
ATOM 1379 O O . SER A 1 169 ? 13.440 2.018 -14.723 1.00 80.50 169 SER A O 1
ATOM 1381 N N . LEU A 1 170 ? 12.589 -0.057 -14.847 1.00 78.06 170 LEU A N 1
ATOM 1382 C CA . LEU A 1 170 ? 13.806 -0.648 -15.402 1.00 78.06 170 LEU A CA 1
ATOM 1383 C C . LEU A 1 170 ? 14.169 -0.042 -16.760 1.00 78.06 170 LEU A C 1
ATOM 1385 O O . LEU A 1 170 ? 15.347 0.214 -17.022 1.00 78.06 170 LEU A O 1
ATOM 1389 N N . HIS A 1 171 ? 13.171 0.214 -17.610 1.00 80.50 171 HIS A N 1
ATOM 1390 C CA . HIS A 1 171 ? 13.375 0.875 -18.894 1.00 80.50 171 HIS A CA 1
ATOM 1391 C C . HIS A 1 171 ? 13.986 2.270 -18.710 1.00 80.50 171 HIS A C 1
ATOM 1393 O O . HIS A 1 171 ? 15.032 2.556 -19.294 1.00 80.50 171 HIS A O 1
ATOM 1399 N N . GLN A 1 172 ? 13.397 3.101 -17.844 1.00 76.62 172 GLN A N 1
ATOM 1400 C CA . GLN A 1 172 ? 13.912 4.445 -17.559 1.00 76.62 172 GLN A CA 1
ATOM 1401 C C . GLN A 1 172 ? 15.342 4.419 -17.001 1.00 76.62 172 GLN A C 1
ATOM 1403 O O . GLN A 1 172 ? 16.202 5.173 -17.459 1.00 76.62 172 GLN A O 1
ATOM 1408 N N . CYS A 1 173 ? 15.648 3.512 -16.067 1.00 71.31 173 CYS A N 1
ATOM 1409 C CA . CYS A 1 173 ? 17.013 3.354 -15.560 1.00 71.31 173 CYS A CA 1
ATOM 1410 C C . CYS A 1 173 ? 18.000 2.922 -16.651 1.00 71.31 173 CYS A C 1
ATOM 1412 O O . CYS A 1 173 ? 19.145 3.381 -16.671 1.00 71.31 173 CYS A O 1
ATOM 1414 N N . GLY A 1 174 ? 17.573 2.050 -17.567 1.00 70.44 174 GLY A N 1
ATOM 1415 C CA . GLY A 1 174 ? 18.370 1.632 -18.717 1.00 70.44 174 GLY A CA 1
ATOM 1416 C C . GLY A 1 174 ? 18.695 2.791 -19.661 1.00 70.44 174 GLY A C 1
ATOM 1417 O O . GLY A 1 174 ? 19.840 2.917 -20.101 1.00 70.44 174 GLY A O 1
ATOM 1418 N N . GLU A 1 175 ? 17.725 3.661 -19.941 1.00 71.56 175 GLU A N 1
ATOM 1419 C CA . GLU A 1 175 ? 17.933 4.871 -20.745 1.00 71.56 175 GLU A CA 1
ATOM 1420 C C . GLU A 1 175 ? 18.870 5.863 -20.052 1.00 71.56 175 GLU A C 1
ATOM 1422 O O . GLU A 1 175 ? 19.804 6.368 -20.676 1.00 71.56 175 GLU A O 1
ATOM 1427 N N . GLN A 1 176 ? 18.696 6.078 -18.747 1.00 62.31 176 GLN A N 1
ATOM 1428 C CA . GLN A 1 176 ? 19.540 6.992 -17.982 1.00 62.31 176 GLN A CA 1
ATOM 1429 C C . GLN A 1 176 ? 20.990 6.497 -17.879 1.00 62.31 176 GLN A C 1
ATOM 1431 O O . GLN A 1 176 ? 21.919 7.298 -17.978 1.00 62.31 176 GLN A O 1
ATOM 1436 N N . ARG A 1 177 ? 21.211 5.176 -17.782 1.00 59.59 177 ARG A N 1
ATOM 1437 C CA . ARG A 1 177 ? 22.554 4.573 -17.871 1.00 59.59 177 ARG A CA 1
ATOM 1438 C C . ARG A 1 177 ? 23.159 4.674 -19.268 1.00 59.59 177 ARG A C 1
ATOM 1440 O O . ARG A 1 177 ? 24.358 4.897 -19.366 1.00 59.59 177 ARG A O 1
ATOM 1447 N N . ARG A 1 178 ? 22.371 4.535 -20.343 1.00 56.09 178 ARG A N 1
ATOM 1448 C CA . ARG A 1 178 ? 22.871 4.745 -21.716 1.00 56.09 178 ARG A CA 1
ATOM 1449 C C . ARG A 1 178 ? 23.271 6.201 -21.948 1.00 56.09 178 ARG A C 1
ATOM 1451 O O . ARG A 1 178 ? 24.357 6.433 -22.459 1.00 56.09 178 ARG A O 1
ATOM 1458 N N . GLY A 1 179 ? 22.469 7.163 -21.489 1.00 49.06 179 GLY A N 1
ATOM 1459 C CA . GLY A 1 179 ? 22.822 8.588 -21.549 1.00 49.06 179 GLY A CA 1
ATOM 1460 C C . GLY A 1 179 ? 24.047 8.953 -20.698 1.00 49.06 179 GLY A C 1
ATOM 1461 O O . GLY A 1 179 ? 24.838 9.805 -21.088 1.00 49.06 179 GLY A O 1
ATOM 1462 N N . ALA A 1 180 ? 24.250 8.265 -19.571 1.00 50.09 180 ALA A N 1
ATOM 1463 C CA . ALA A 1 180 ? 25.419 8.413 -18.697 1.00 50.09 180 ALA A CA 1
ATOM 1464 C C . ALA A 1 180 ? 26.690 7.675 -19.177 1.00 50.09 180 ALA A C 1
ATOM 1466 O O . ALA A 1 180 ? 27.753 7.794 -18.568 1.00 50.09 180 ALA A O 1
ATOM 1467 N N . LEU A 1 181 ? 26.608 6.881 -20.247 1.00 46.31 181 LEU A N 1
ATOM 1468 C CA . LEU A 1 181 ? 27.796 6.351 -20.925 1.00 46.31 181 LEU A CA 1
ATOM 1469 C C . LEU A 1 181 ? 28.344 7.352 -21.957 1.00 46.31 181 LEU A C 1
ATOM 1471 O O . LEU A 1 181 ? 29.536 7.307 -22.255 1.00 46.31 181 LEU A O 1
ATOM 1475 N N . ASP A 1 182 ? 27.516 8.296 -22.419 1.00 49.41 182 ASP A N 1
ATOM 1476 C CA . ASP A 1 182 ? 27.914 9.396 -23.312 1.00 49.41 182 ASP A CA 1
ATOM 1477 C C . ASP A 1 182 ? 28.405 10.649 -22.554 1.00 49.41 182 ASP A C 1
ATOM 1479 O O . ASP A 1 182 ? 29.092 11.504 -23.116 1.00 49.41 182 ASP A O 1
ATOM 1483 N N . ALA A 1 183 ? 28.127 10.745 -21.252 1.00 47.41 183 ALA A N 1
ATOM 1484 C CA . ALA A 1 183 ? 28.729 11.706 -20.332 1.00 47.41 183 ALA A CA 1
ATOM 1485 C C . ALA A 1 183 ? 28.927 11.026 -18.972 1.00 47.41 183 ALA A C 1
ATOM 1487 O O . ALA A 1 183 ? 27.958 10.508 -18.436 1.00 47.41 183 ALA A O 1
ATOM 1488 N N . ALA A 1 184 ? 30.164 11.028 -18.454 1.00 42.56 184 ALA A N 1
ATOM 1489 C CA . ALA A 1 184 ? 30.639 10.331 -17.245 1.00 42.56 184 ALA A CA 1
ATOM 1490 C C . ALA A 1 184 ? 29.574 10.053 -16.151 1.00 42.56 184 ALA A C 1
ATOM 1492 O O . ALA A 1 184 ? 28.751 10.920 -15.853 1.00 42.56 184 ALA A O 1
ATOM 1493 N N . PRO A 1 185 ? 29.616 8.879 -15.488 1.00 41.38 185 PRO A N 1
ATOM 1494 C CA . PRO A 1 185 ? 28.460 8.341 -14.782 1.00 41.38 185 PRO A CA 1
ATOM 1495 C C . PRO A 1 185 ? 28.078 9.195 -13.565 1.00 41.38 185 PRO A C 1
ATOM 1497 O O . PRO A 1 185 ? 28.951 9.494 -12.744 1.00 41.38 185 PRO A O 1
ATOM 1500 N N . PRO A 1 186 ? 26.787 9.523 -13.355 1.00 40.00 186 PRO A N 1
ATOM 1501 C CA . PRO A 1 186 ? 26.327 9.894 -12.036 1.00 40.00 186 PRO A CA 1
ATOM 1502 C C . PRO A 1 186 ? 26.251 8.599 -11.229 1.00 40.00 186 PRO A C 1
ATOM 1504 O O . PRO A 1 186 ? 25.381 7.752 -11.432 1.00 40.00 186 PRO A O 1
ATOM 1507 N N . CYS A 1 187 ? 27.211 8.423 -10.329 1.00 43.59 187 CYS A N 1
ATOM 1508 C CA . CYS A 1 187 ? 27.088 7.458 -9.254 1.00 43.59 187 CYS A CA 1
ATOM 1509 C C . CYS A 1 187 ? 25.792 7.763 -8.492 1.00 43.59 187 CYS A C 1
ATOM 1511 O O . CYS A 1 187 ? 25.686 8.801 -7.841 1.00 43.59 187 CYS A O 1
ATOM 1513 N N . CYS A 1 188 ? 24.818 6.857 -8.541 1.00 38.91 188 CYS A N 1
ATOM 1514 C CA . CYS A 1 188 ? 23.810 6.770 -7.495 1.00 38.91 188 CYS A CA 1
ATOM 1515 C C . CYS A 1 188 ? 24.535 6.297 -6.230 1.00 38.91 188 CYS A C 1
ATOM 1517 O O . CYS A 1 188 ? 24.709 5.103 -6.010 1.00 38.91 188 CYS A O 1
ATOM 1519 N N . THR A 1 189 ? 25.042 7.235 -5.434 1.00 38.97 189 THR A N 1
ATOM 1520 C CA . THR A 1 189 ? 25.407 6.971 -4.044 1.00 38.97 189 THR A CA 1
ATOM 1521 C C . THR A 1 189 ? 24.130 7.063 -3.221 1.00 38.97 189 THR A C 1
ATOM 1523 O O . THR A 1 189 ? 23.704 8.157 -2.856 1.00 38.97 189 THR A O 1
ATOM 1526 N N . SER A 1 190 ? 23.495 5.923 -2.972 1.00 37.09 190 SER A N 1
ATOM 1527 C CA . SER A 1 190 ? 22.638 5.755 -1.800 1.00 37.09 190 SER A CA 1
ATOM 1528 C C . SER A 1 190 ? 23.538 5.817 -0.561 1.00 37.09 190 SER A C 1
ATOM 1530 O O . SER A 1 190 ? 24.554 5.116 -0.517 1.00 37.09 190 SER A O 1
ATOM 1532 N N . GLY A 1 191 ? 23.223 6.733 0.358 1.00 31.44 191 GLY A N 1
ATOM 1533 C CA . GLY A 1 191 ? 23.943 6.933 1.621 1.00 31.44 191 GLY A CA 1
ATOM 1534 C C . GLY A 1 191 ? 23.756 5.802 2.621 1.00 31.44 191 GLY A C 1
ATOM 1535 O O . GLY A 1 191 ? 22.848 4.968 2.414 1.00 31.44 191 GLY A O 1
#

pLDDT: mean 80.04, std 18.07, range [31.44, 97.88]

Organism: Mucuna pruriens (NCBI:txid157652)

Radius of gyration: 18.87 Å; Cα contacts (8 Å, |Δi|>4): 200; chains: 1; bounding box: 46×55×45 Å

Solvent-accessible surface area (backbone atoms only — not comparable to full-atom values): 11118 Å² total; per-residue (Å²): 140,85,91,83,86,86,80,86,83,77,85,79,78,73,77,53,68,66,56,56,49,48,48,71,73,30,48,38,36,84,49,44,24,34,55,54,98,89,51,75,47,61,78,51,73,70,51,42,24,61,74,69,70,46,59,71,94,82,34,55,72,43,67,92,78,88,68,65,68,54,65,62,59,52,14,58,66,72,70,47,51,57,75,56,39,66,71,58,45,46,73,57,96,88,42,51,30,36,47,38,67,61,52,53,53,51,30,54,50,24,59,75,72,64,36,61,70,56,24,51,52,43,50,50,46,47,47,27,14,50,51,59,44,42,81,49,89,68,32,30,40,42,66,26,49,35,55,41,47,37,31,74,78,69,53,26,34,49,58,67,50,38,50,54,53,29,54,51,36,47,51,54,53,52,51,54,52,55,57,26,72,77,42,80,68,79,76,85,73,79,129